Protein AF-A0A521K6D3-F1 (afdb_monomer)

Foldseek 3Di:
DFFDWAWKDQFALRPTDGDPPPPDTDDPDDDDDDDPSNCPVSVVLVLVCLQVFPLCSRQVRGHPPDPDAIKTWIADPNDIWIDRNPTIPHRDNPDDDDDPVNCPQEPDDPDCDPSNVVRVVDVVVDPVSVVVVVVVVVVVVVVVVVVVVVVVVQVVVVVVVDPDHPVRVVPPDPVVVVVVVVVVVVVVVVVVVVVVVVVVVPPDDDDDDDDDDDDCVVVVVVVPPDPVVVVVVVVVVVVVVVVVPDDDDPPPPPPPPD

Nearest PDB structures (foldseek):
  5h66-assembly1_A  TM=5.942E-01  e=8.697E-03  Bacillus subtilis subsp. subtilis str. 168
  5o2q-assembly1_A  TM=3.246E-01  e=9.276E+00  Homo sapiens

Radius of gyration: 60.13 Å; Cα contacts (8 Å, |Δi|>4): 192; chains: 1; bounding box: 150×85×114 Å

Secondary structure (DSSP, 8-state):
-EEEEEEEEEETTEEEEE--TTSSPPPSS------TTSSHHHHHHHHHHHHHT-THHHHTTBPTT--SPPEEEEEETTEEEEE-SS-BSS--------SHHHHHHHT-SSS--HHHHHHHHHHHHHHHHHHHHHHHHHHHHHHHHHHHHHHHHHHHHHHTT-SS-HHHHHTS-HHHHHHHHHHHHHHHHHHHHHHHHHHHHHSPPPP-PPPPP---HHHHHHHTS-THHHHHHHHHHHHHHHHHH---TTSTTSTT--

pLDDT: mean 79.07, std 14.01, range [33.41, 97.44]

Sequence (258 aa):
MITKAKRLKNIGKFYDFSSSANDLDWHKNTFVFAPNAYGKTTFVNVLRSLRDNDPKLIRSRKTLGAKANPEAVIAIGGVNHVFDGSRWDKPHPDIQIFDAPFIQANILTHEIGHEHKKNIHKIIIGEQGKKLAEDLSALKTKEKAKSQEAANLVAQFNRGGFTLSIDAILAIPAAEETAVGERIQKLEQDIKSKESEETVQKLGYPRLMAAPSFDLSGAKALASKKLVAVHEAAEREVLAHIDHNFKDKSQARRDRKS

Mean predicted aligned error: 19.67 Å

Structure (mmCIF, N/CA/C/O backbone):
data_AF-A0A521K6D3-F1
#
_entry.id   AF-A0A521K6D3-F1
#
loop_
_atom_site.group_PDB
_atom_site.id
_atom_site.type_symbol
_atom_site.label_atom_id
_atom_site.label_alt_id
_atom_site.label_comp_id
_atom_site.label_asym_id
_atom_site.label_entity_id
_atom_site.label_seq_id
_atom_site.pdbx_PDB_ins_code
_atom_site.Cartn_x
_atom_site.Cartn_y
_atom_site.Cartn_z
_atom_site.occupancy
_atom_site.B_iso_or_equiv
_atom_site.auth_seq_id
_atom_site.auth_comp_id
_atom_site.auth_asym_id
_atom_site.auth_atom_id
_atom_site.pdbx_PDB_model_num
ATOM 1 N N . MET A 1 1 ? 0.748 -9.917 -20.560 1.00 87.56 1 MET A N 1
ATOM 2 C CA . MET A 1 1 ? 2.205 -10.022 -20.811 1.00 87.56 1 MET A CA 1
ATOM 3 C C . MET A 1 1 ? 2.767 -8.628 -21.035 1.00 87.56 1 MET A C 1
ATOM 5 O O . MET A 1 1 ? 2.138 -7.863 -21.761 1.00 87.56 1 MET A O 1
ATOM 9 N N . ILE A 1 2 ? 3.902 -8.298 -20.410 1.00 92.38 2 ILE A N 1
ATOM 10 C CA . ILE A 1 2 ? 4.615 -7.035 -20.653 1.00 92.38 2 ILE A CA 1
ATOM 11 C C . ILE A 1 2 ? 5.248 -7.120 -22.040 1.00 92.38 2 ILE A C 1
ATOM 13 O O . ILE A 1 2 ? 6.033 -8.029 -22.294 1.00 92.38 2 ILE A O 1
ATOM 17 N N . THR A 1 3 ? 4.869 -6.215 -22.934 1.00 92.38 3 THR A N 1
ATOM 18 C CA . THR A 1 3 ? 5.307 -6.243 -24.334 1.00 92.38 3 THR A CA 1
ATOM 19 C C . THR A 1 3 ? 6.405 -5.234 -24.613 1.00 92.38 3 THR A C 1
ATOM 21 O O . THR A 1 3 ? 7.159 -5.432 -25.556 1.00 92.38 3 THR A O 1
ATOM 24 N N . LYS A 1 4 ? 6.491 -4.139 -23.844 1.00 92.38 4 LYS A N 1
ATOM 25 C CA . LYS A 1 4 ? 7.465 -3.075 -24.118 1.00 92.38 4 LYS A CA 1
ATOM 26 C C . LYS A 1 4 ? 7.627 -2.100 -22.958 1.00 92.38 4 LYS A C 1
ATOM 28 O O . LYS A 1 4 ? 6.642 -1.736 -22.318 1.00 92.38 4 LYS A O 1
ATOM 33 N N . ALA A 1 5 ? 8.832 -1.570 -22.772 1.00 93.94 5 ALA A N 1
ATOM 34 C CA . ALA A 1 5 ? 9.026 -0.290 -22.093 1.00 93.94 5 ALA A CA 1
ATOM 35 C C . ALA A 1 5 ? 9.049 0.816 -23.155 1.00 93.94 5 ALA A C 1
ATOM 37 O O . ALA A 1 5 ? 10.017 0.931 -23.898 1.00 93.94 5 ALA A O 1
ATOM 38 N N . LYS A 1 6 ? 7.974 1.604 -23.256 1.00 94.12 6 LYS A N 1
ATOM 39 C CA . LYS A 1 6 ? 7.830 2.625 -24.304 1.00 94.12 6 LYS A CA 1
ATOM 40 C C . LYS A 1 6 ? 8.611 3.893 -24.003 1.00 94.12 6 LYS A C 1
ATOM 42 O O . LYS A 1 6 ? 9.185 4.495 -24.908 1.00 94.12 6 LYS A O 1
ATOM 47 N N . ARG A 1 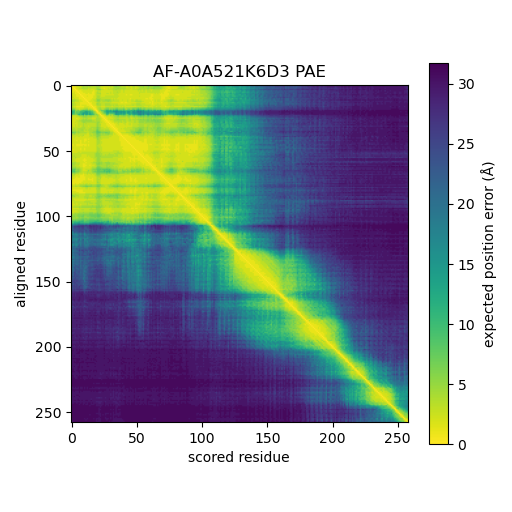7 ? 8.612 4.309 -22.736 1.00 94.81 7 ARG A N 1
ATOM 48 C CA . ARG A 1 7 ? 9.283 5.532 -22.298 1.00 94.81 7 ARG A CA 1
ATOM 49 C C . ARG A 1 7 ? 9.768 5.420 -20.863 1.00 94.81 7 ARG A C 1
ATOM 51 O O . ARG A 1 7 ? 9.042 4.901 -20.020 1.00 94.81 7 ARG A O 1
ATOM 58 N N . LEU A 1 8 ? 10.961 5.939 -20.589 1.00 95.81 8 LEU A N 1
ATOM 59 C CA . LEU A 1 8 ? 11.507 6.142 -19.246 1.00 95.81 8 LEU A CA 1
ATOM 60 C C . LEU A 1 8 ? 12.266 7.474 -19.236 1.00 95.81 8 LEU A C 1
ATOM 62 O O . LEU A 1 8 ? 13.294 7.608 -19.898 1.00 95.81 8 LEU A O 1
ATOM 66 N N . LYS A 1 9 ? 11.770 8.463 -18.496 1.00 96.25 9 LYS A N 1
ATOM 67 C CA . LYS A 1 9 ? 12.306 9.827 -18.504 1.00 96.25 9 LYS A CA 1
ATOM 68 C C . LYS A 1 9 ? 12.540 10.333 -17.090 1.00 96.25 9 LYS A C 1
ATOM 70 O O . LYS A 1 9 ? 11.670 10.210 -16.234 1.00 96.25 9 LYS A O 1
ATOM 75 N N . ASN A 1 10 ? 13.699 10.942 -16.853 1.00 96.00 10 ASN A N 1
ATOM 76 C CA . ASN A 1 10 ? 14.157 11.432 -15.549 1.00 96.00 10 ASN A CA 1
ATOM 77 C C . ASN A 1 10 ? 14.141 10.376 -14.421 1.00 96.00 10 ASN A C 1
ATOM 79 O O . ASN A 1 10 ? 13.917 10.720 -13.254 1.00 96.00 10 ASN A O 1
ATOM 83 N N . ILE A 1 11 ? 14.393 9.102 -14.747 1.00 95.94 11 ILE A N 1
ATOM 84 C CA . ILE A 1 11 ? 14.473 7.997 -13.777 1.00 95.94 11 ILE A CA 1
ATOM 85 C C . ILE A 1 11 ? 15.896 7.423 -13.784 1.00 95.94 11 ILE A C 1
ATOM 87 O O . ILE A 1 11 ? 16.279 6.619 -14.630 1.00 95.94 11 ILE A O 1
ATOM 91 N N . GLY A 1 12 ? 16.713 7.800 -12.809 1.00 93.81 12 GLY A N 1
ATOM 92 C CA . GLY A 1 12 ? 18.082 7.331 -12.638 1.00 93.81 12 GLY A CA 1
ATOM 93 C C . GLY A 1 12 ? 18.943 7.719 -13.835 1.00 93.81 12 GLY A C 1
ATOM 94 O O . GLY A 1 12 ? 19.177 8.902 -14.071 1.00 93.81 12 GLY A O 1
ATOM 95 N N . LYS A 1 13 ? 19.416 6.716 -14.583 1.00 92.19 13 LYS A N 1
ATOM 96 C CA . LYS A 1 13 ? 20.187 6.894 -15.826 1.00 92.19 13 LYS A CA 1
ATOM 97 C C . LYS A 1 13 ? 19.307 6.989 -17.081 1.00 92.19 13 LYS A C 1
ATOM 99 O O . LYS A 1 13 ? 19.824 7.273 -18.155 1.00 92.19 13 LYS A O 1
ATOM 104 N N . PHE A 1 14 ? 17.995 6.785 -16.959 1.00 94.00 14 PHE A N 1
ATOM 105 C CA . PHE A 1 14 ? 17.042 6.992 -18.047 1.00 94.00 14 PHE A CA 1
ATOM 106 C C . PHE A 1 14 ? 16.682 8.480 -18.120 1.00 94.00 14 PHE A C 1
ATOM 108 O O . PHE A 1 14 ? 15.722 8.927 -17.492 1.00 94.00 14 PHE A O 1
ATOM 115 N N . TYR A 1 15 ? 17.501 9.255 -18.838 1.00 93.44 15 TYR A N 1
ATOM 116 C CA . TYR A 1 15 ? 17.303 10.698 -19.004 1.00 93.44 15 TYR A CA 1
ATOM 117 C C . TYR A 1 15 ? 16.043 10.999 -19.831 1.00 93.44 15 TYR A C 1
ATOM 119 O O . TYR A 1 15 ? 15.147 11.668 -19.328 1.00 93.44 15 TYR A O 1
ATOM 127 N N . ASP A 1 16 ? 15.940 10.453 -21.047 1.00 93.88 16 ASP A N 1
ATOM 128 C CA . ASP A 1 16 ? 14.741 10.510 -21.907 1.00 93.88 16 ASP A CA 1
ATOM 129 C C . ASP A 1 16 ? 14.735 9.312 -22.869 1.00 93.88 16 ASP A C 1
ATOM 131 O O . ASP A 1 16 ? 14.855 9.442 -24.085 1.00 93.88 16 ASP A O 1
ATOM 135 N N . PHE A 1 17 ? 14.692 8.104 -22.308 1.00 93.12 17 PHE A N 1
ATOM 136 C CA . PHE A 1 17 ? 14.586 6.895 -23.113 1.00 93.12 17 PHE A CA 1
ATOM 137 C C . PHE A 1 17 ? 13.195 6.822 -23.747 1.00 93.12 17 PHE A C 1
ATOM 139 O O . PHE A 1 17 ? 12.182 6.917 -23.049 1.00 93.12 17 PHE A O 1
ATOM 146 N N . SER A 1 18 ? 13.155 6.591 -25.058 1.00 91.69 18 SER A N 1
ATOM 147 C CA . SER A 1 18 ? 11.941 6.272 -25.801 1.00 91.69 18 SER A CA 1
ATOM 148 C C . SER A 1 18 ? 12.241 5.181 -26.824 1.00 91.69 18 SER A C 1
ATOM 150 O O . SER A 1 18 ? 13.235 5.252 -27.544 1.00 91.69 18 SER A O 1
ATOM 152 N N . SER A 1 19 ? 11.405 4.147 -26.861 1.00 86.94 19 SER A N 1
ATOM 153 C CA . SER A 1 19 ? 11.501 3.093 -27.871 1.00 86.94 19 SER A CA 1
ATOM 154 C C . SER A 1 19 ? 10.700 3.499 -29.108 1.00 86.94 19 SER A C 1
ATOM 156 O O . SER A 1 19 ? 9.547 3.924 -28.969 1.00 86.94 19 SER A O 1
ATOM 158 N N . SER A 1 20 ? 11.251 3.314 -30.305 1.00 78.38 20 SER A N 1
ATOM 159 C CA . SER A 1 20 ? 10.493 3.493 -31.548 1.00 78.38 20 SER A CA 1
ATOM 160 C C . SER A 1 20 ? 9.418 2.400 -31.707 1.00 78.38 20 SER A C 1
ATOM 162 O O . SER A 1 20 ? 9.414 1.394 -30.991 1.00 78.38 20 SER A 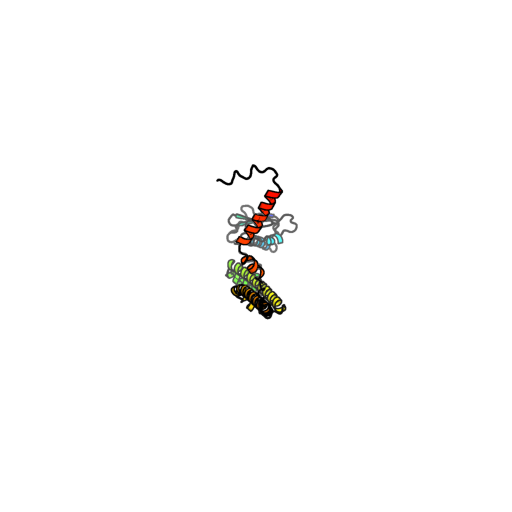O 1
ATOM 164 N N . ALA A 1 21 ? 8.463 2.606 -32.622 1.00 65.44 21 ALA A N 1
ATOM 165 C CA . ALA A 1 21 ? 7.276 1.754 -32.751 1.00 65.44 21 ALA A CA 1
ATOM 166 C C . ALA A 1 21 ? 7.610 0.258 -32.918 1.00 65.44 21 ALA A C 1
ATOM 168 O O . ALA A 1 21 ? 6.969 -0.558 -32.260 1.00 65.44 21 ALA A O 1
ATOM 169 N N . ASN A 1 22 ? 8.667 -0.076 -33.670 1.00 65.38 22 ASN A N 1
ATOM 170 C CA . ASN A 1 22 ? 9.023 -1.455 -34.036 1.00 65.38 22 ASN A CA 1
ATOM 171 C C . ASN A 1 22 ? 10.299 -1.992 -33.357 1.00 65.38 22 ASN A C 1
ATOM 173 O O . ASN A 1 22 ? 10.758 -3.071 -33.712 1.00 65.38 22 ASN A O 1
ATOM 177 N N . ASP A 1 23 ? 10.902 -1.252 -32.424 1.00 75.81 23 ASP A N 1
ATOM 178 C CA . ASP A 1 23 ? 12.178 -1.647 -31.805 1.00 75.81 23 ASP A CA 1
ATOM 179 C C . ASP A 1 23 ? 11.997 -2.085 -30.347 1.00 75.81 23 ASP A C 1
ATOM 181 O O . ASP A 1 23 ? 11.176 -1.504 -29.645 1.00 75.81 23 ASP A O 1
ATOM 185 N N . LEU A 1 24 ? 12.772 -3.061 -29.869 1.00 83.50 24 LEU A N 1
ATOM 186 C CA . LEU A 1 24 ? 12.787 -3.534 -28.471 1.00 83.50 24 LEU A CA 1
ATOM 187 C C . LEU A 1 24 ? 11.453 -4.107 -27.947 1.00 83.50 24 LEU A C 1
ATOM 189 O O . LEU A 1 24 ? 11.144 -3.973 -26.758 1.00 83.50 24 LEU A O 1
ATOM 193 N N . ASP A 1 25 ? 10.664 -4.758 -28.804 1.00 90.00 25 ASP A N 1
ATOM 194 C CA . ASP A 1 25 ? 9.512 -5.540 -28.343 1.00 90.00 25 ASP A CA 1
ATOM 195 C C . ASP A 1 25 ? 9.968 -6.770 -27.552 1.00 90.00 25 ASP A C 1
ATOM 197 O O . ASP A 1 25 ? 10.974 -7.414 -27.851 1.00 90.00 25 ASP A O 1
ATOM 201 N N . TRP A 1 26 ? 9.226 -7.084 -26.498 1.00 91.69 26 TRP A N 1
ATOM 202 C CA . TRP A 1 26 ? 9.525 -8.197 -25.613 1.00 91.69 26 TRP A CA 1
ATOM 203 C C . TRP A 1 26 ? 8.705 -9.422 -25.992 1.00 91.69 26 TRP A C 1
ATOM 205 O O . TRP A 1 26 ? 7.483 -9.367 -26.149 1.00 91.69 26 TRP A O 1
ATOM 215 N N . HIS A 1 27 ? 9.386 -10.558 -26.063 1.00 90.62 27 HIS A N 1
ATOM 216 C CA . HIS A 1 27 ? 8.786 -11.874 -26.236 1.00 90.62 27 HIS A CA 1
ATOM 217 C C . HIS A 1 27 ? 8.666 -12.597 -24.890 1.00 90.62 27 HIS A C 1
ATOM 219 O O . HIS A 1 27 ? 9.147 -12.110 -23.863 1.00 90.62 27 HIS A O 1
ATOM 225 N N . LYS A 1 28 ? 8.001 -13.765 -24.885 1.00 90.00 28 LYS A N 1
ATOM 226 C CA . LYS A 1 28 ? 7.720 -14.548 -23.664 1.00 90.00 28 LYS A CA 1
ATOM 227 C C . LYS A 1 28 ? 8.955 -14.704 -22.772 1.00 90.00 28 LYS A C 1
ATOM 229 O O . LYS A 1 28 ? 8.847 -14.571 -21.561 1.00 90.00 28 LYS A O 1
ATOM 234 N N . ASN A 1 29 ? 10.111 -14.920 -23.399 1.00 91.44 29 ASN A N 1
ATOM 235 C CA . ASN A 1 29 ? 11.414 -14.924 -22.754 1.00 91.44 29 ASN A CA 1
ATOM 236 C C . ASN A 1 29 ? 12.243 -13.783 -23.345 1.00 91.44 29 ASN A C 1
ATOM 238 O O . ASN A 1 29 ? 12.614 -13.836 -24.515 1.00 91.44 29 ASN A O 1
ATOM 242 N N . THR A 1 30 ? 12.514 -12.753 -22.546 1.00 91.38 30 THR A N 1
ATOM 243 C CA . THR A 1 30 ? 13.315 -11.594 -22.957 1.00 91.38 30 THR A CA 1
ATOM 244 C C . THR A 1 30 ? 14.478 -11.425 -21.994 1.00 91.38 30 THR A C 1
ATOM 246 O O . THR A 1 30 ? 14.280 -11.374 -20.780 1.00 91.38 30 THR A O 1
ATOM 249 N N . PHE A 1 31 ? 15.691 -11.328 -22.533 1.00 91.12 31 PHE A N 1
ATOM 250 C CA . PHE A 1 31 ? 16.894 -11.093 -21.746 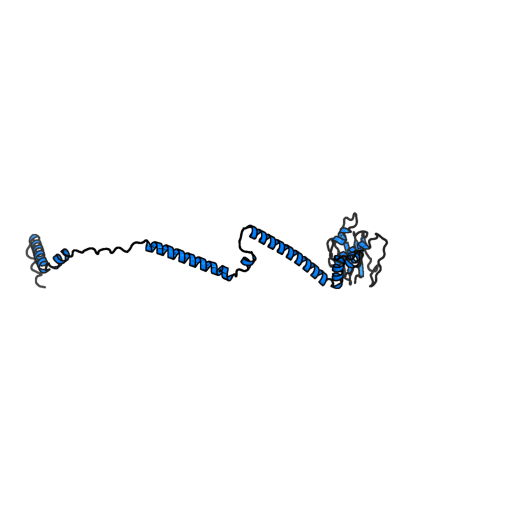1.00 91.12 31 PHE A CA 1
ATOM 251 C C . PHE A 1 31 ? 17.316 -9.630 -21.863 1.00 91.12 31 PHE A C 1
ATOM 253 O O . PHE A 1 31 ? 17.624 -9.149 -22.951 1.00 91.12 31 PHE A O 1
ATOM 260 N N . VAL A 1 32 ? 17.335 -8.922 -20.734 1.00 89.00 32 VAL A N 1
ATOM 261 C CA . VAL A 1 32 ? 17.792 -7.531 -20.666 1.00 89.00 32 VAL A CA 1
ATOM 262 C C . VAL A 1 32 ? 19.166 -7.503 -20.011 1.00 89.00 32 VAL A C 1
ATOM 264 O O . VAL A 1 32 ? 19.304 -7.769 -18.816 1.00 89.00 32 VAL A O 1
ATOM 267 N N . PHE A 1 33 ? 20.183 -7.153 -20.793 1.00 89.44 33 PHE A N 1
ATOM 268 C CA . PHE A 1 33 ? 21.561 -7.058 -20.329 1.00 89.44 33 PHE A CA 1
ATOM 269 C C . PHE A 1 33 ? 22.041 -5.611 -20.295 1.00 89.44 33 PHE A C 1
ATOM 271 O O . PHE A 1 33 ? 21.783 -4.825 -21.200 1.00 89.44 33 PHE A O 1
ATOM 278 N N . ALA A 1 34 ? 22.791 -5.276 -19.251 1.00 88.75 34 ALA A N 1
ATOM 279 C CA . ALA A 1 34 ? 23.569 -4.049 -19.177 1.00 88.75 34 ALA A CA 1
ATOM 280 C C . ALA A 1 34 ? 24.717 -4.244 -18.174 1.00 88.75 34 ALA A C 1
ATOM 282 O O . ALA A 1 34 ? 24.594 -5.094 -17.284 1.00 88.75 34 ALA A O 1
ATOM 283 N N . PRO A 1 35 ? 25.795 -3.445 -18.221 1.00 92.19 35 PRO A N 1
ATOM 284 C CA . PRO A 1 35 ? 26.836 -3.476 -17.196 1.00 92.19 35 PRO A CA 1
ATOM 285 C C . PRO A 1 35 ? 26.332 -3.016 -15.814 1.00 92.19 35 PRO A C 1
ATOM 287 O O . PRO A 1 35 ? 25.179 -2.597 -15.625 1.00 92.19 35 PRO A O 1
ATOM 290 N N . ASN A 1 36 ? 27.180 -3.128 -14.794 1.00 87.19 36 ASN A N 1
ATOM 291 C CA . ASN A 1 36 ? 26.854 -2.643 -13.450 1.00 87.19 36 ASN A CA 1
ATOM 292 C C . ASN A 1 36 ? 26.661 -1.122 -13.442 1.00 87.19 36 ASN A C 1
ATOM 294 O O . ASN A 1 36 ? 27.334 -0.406 -14.169 1.00 87.19 36 ASN A O 1
ATOM 298 N N . ALA A 1 37 ? 25.717 -0.638 -12.629 1.00 84.19 37 ALA A N 1
ATOM 299 C CA . ALA A 1 37 ? 25.325 0.775 -12.535 1.00 84.19 37 ALA A CA 1
ATOM 300 C C . ALA A 1 37 ? 24.649 1.402 -13.782 1.00 84.19 37 ALA A C 1
ATOM 302 O O . ALA A 1 37 ? 24.360 2.598 -13.776 1.00 84.19 37 ALA A O 1
ATOM 303 N N . TYR A 1 38 ? 24.275 0.610 -14.795 1.00 88.50 38 TYR A N 1
ATOM 304 C CA . TYR A 1 38 ? 23.543 1.094 -15.984 1.00 88.50 38 TYR A CA 1
ATOM 305 C C . TYR A 1 38 ? 22.011 1.139 -15.824 1.00 88.50 38 TYR A C 1
ATOM 307 O O . TYR A 1 38 ? 21.286 1.359 -16.786 1.00 88.50 38 TYR A O 1
ATOM 315 N N . GLY A 1 39 ? 21.486 0.950 -14.609 1.00 90.50 39 GLY A N 1
ATOM 316 C CA . GLY A 1 39 ? 20.057 1.149 -14.334 1.00 90.50 39 GLY A CA 1
ATOM 317 C C . GLY A 1 39 ? 19.173 -0.098 -14.404 1.00 90.50 39 GLY A C 1
ATOM 318 O O . GLY A 1 39 ? 17.960 0.042 -14.301 1.00 90.50 39 GLY A O 1
ATOM 319 N N . LYS A 1 40 ? 19.735 -1.315 -14.471 1.00 92.25 40 LYS A N 1
ATOM 320 C CA . LYS A 1 40 ? 18.956 -2.572 -14.374 1.00 92.25 40 LYS A CA 1
ATOM 321 C C . LYS A 1 40 ? 18.049 -2.598 -13.137 1.00 92.25 40 LYS A C 1
ATOM 323 O O . LYS A 1 40 ? 16.842 -2.771 -13.244 1.00 92.25 40 LYS A O 1
ATOM 328 N N . THR A 1 41 ? 18.614 -2.329 -11.959 1.00 92.12 41 THR A N 1
ATOM 329 C CA . THR A 1 41 ? 17.858 -2.252 -10.697 1.00 92.12 41 THR A CA 1
ATOM 330 C C . THR A 1 41 ? 16.844 -1.108 -10.703 1.00 92.12 41 THR A C 1
ATOM 332 O O . THR A 1 41 ? 15.755 -1.234 -10.154 1.00 92.12 41 THR A O 1
ATOM 335 N N . THR A 1 42 ? 17.175 0.014 -11.345 1.00 94.69 42 THR A N 1
ATOM 336 C CA . THR A 1 42 ? 16.246 1.139 -11.516 1.00 94.69 42 THR A CA 1
ATOM 337 C C . THR A 1 42 ? 15.036 0.723 -12.342 1.00 94.69 42 THR A C 1
ATOM 339 O O . THR A 1 42 ? 13.911 1.032 -11.970 1.00 94.69 42 THR A O 1
ATOM 342 N N . PHE A 1 43 ? 15.254 -0.029 -13.414 1.00 94.69 43 PHE A N 1
ATOM 343 C CA . PHE A 1 43 ? 14.185 -0.544 -14.250 1.00 94.69 43 PHE A CA 1
ATOM 344 C C . PHE A 1 43 ? 13.297 -1.552 -13.508 1.00 94.69 43 PHE A C 1
ATOM 346 O O . PHE A 1 43 ? 12.073 -1.442 -13.552 1.00 94.69 43 PHE A O 1
ATOM 353 N N . VAL A 1 44 ? 13.893 -2.453 -12.720 1.00 94.75 44 VAL A N 1
ATOM 354 C CA . VAL A 1 44 ? 13.136 -3.345 -11.823 1.00 94.75 44 VAL A CA 1
ATOM 355 C C . VAL A 1 44 ? 12.279 -2.544 -10.831 1.00 94.75 44 VAL A C 1
ATOM 357 O O . VAL A 1 44 ? 11.128 -2.903 -10.603 1.00 94.75 44 VAL A O 1
ATOM 360 N N . ASN A 1 45 ? 12.775 -1.420 -10.297 1.00 94.94 45 ASN A N 1
ATOM 361 C CA . ASN A 1 45 ? 11.981 -0.545 -9.422 1.00 94.94 45 ASN A CA 1
ATOM 362 C C . ASN A 1 45 ? 10.795 0.116 -10.139 1.00 94.94 45 ASN A C 1
ATOM 364 O O . ASN A 1 45 ? 9.768 0.337 -9.503 1.00 94.94 45 ASN A O 1
ATOM 368 N N . VAL A 1 46 ? 10.902 0.412 -11.439 1.00 96.44 46 VAL A N 1
ATOM 369 C CA . VAL A 1 46 ? 9.766 0.909 -12.236 1.00 96.44 46 VAL A CA 1
ATOM 370 C C . VAL A 1 46 ? 8.682 -0.164 -12.332 1.00 96.44 46 VAL A C 1
ATOM 372 O O . VAL A 1 46 ? 7.524 0.121 -12.041 1.00 96.44 46 VAL A O 1
ATOM 375 N N . LEU A 1 47 ? 9.053 -1.408 -12.654 1.00 96.19 47 LEU A N 1
ATOM 376 C CA . LEU A 1 47 ? 8.105 -2.530 -12.700 1.00 96.19 47 LEU A CA 1
ATOM 377 C C . LEU A 1 47 ? 7.493 -2.823 -11.321 1.00 96.19 47 LEU A C 1
ATOM 379 O O . LEU A 1 47 ? 6.295 -3.071 -11.214 1.00 96.19 47 LEU A O 1
ATOM 383 N N . ARG A 1 48 ? 8.292 -2.729 -10.253 1.00 95.56 48 ARG A N 1
ATOM 384 C CA . ARG A 1 48 ? 7.820 -2.874 -8.869 1.00 95.56 48 ARG A CA 1
ATOM 385 C C . ARG A 1 48 ? 6.847 -1.763 -8.477 1.00 95.56 48 ARG A C 1
ATOM 387 O O . ARG A 1 48 ? 5.826 -2.042 -7.864 1.00 95.56 48 ARG A O 1
ATOM 394 N N . SER A 1 49 ? 7.132 -0.523 -8.867 1.00 96.31 49 SER A N 1
ATOM 395 C CA . SER A 1 49 ? 6.237 0.618 -8.655 1.00 96.31 49 SER A CA 1
ATOM 396 C C . SER A 1 49 ? 4.901 0.438 -9.370 1.00 96.31 49 SER A C 1
ATOM 398 O O . SER A 1 49 ? 3.866 0.714 -8.774 1.00 96.31 49 SER A O 1
ATOM 400 N N . LEU A 1 50 ? 4.917 -0.058 -10.612 1.00 97.00 50 LEU A N 1
ATOM 401 C CA . LEU A 1 50 ? 3.704 -0.356 -11.378 1.00 97.00 50 LEU A CA 1
ATOM 402 C C . LEU A 1 50 ? 2.853 -1.445 -10.708 1.00 97.00 50 LEU A C 1
ATOM 404 O O . LEU A 1 50 ? 1.625 -1.356 -10.712 1.00 97.00 50 LEU A O 1
ATOM 408 N N . ARG A 1 51 ? 3.507 -2.448 -10.115 1.00 95.19 51 ARG A N 1
ATOM 409 C CA . ARG A 1 51 ? 2.860 -3.534 -9.373 1.00 95.19 51 ARG A CA 1
ATOM 410 C C . ARG A 1 51 ? 2.215 -3.063 -8.075 1.00 95.19 51 ARG A C 1
ATOM 412 O O . ARG A 1 51 ? 1.028 -3.278 -7.867 1.00 95.19 51 ARG A O 1
ATOM 419 N N . ASP A 1 52 ? 3.007 -2.424 -7.218 1.00 93.12 52 ASP A N 1
ATOM 420 C CA . ASP A 1 52 ? 2.605 -2.053 -5.855 1.00 93.12 52 ASP A CA 1
ATOM 421 C C . ASP A 1 52 ? 1.830 -0.723 -5.818 1.00 93.12 52 ASP A C 1
ATOM 423 O O . ASP A 1 52 ? 1.388 -0.284 -4.758 1.00 93.12 52 ASP A O 1
ATOM 427 N N . ASN A 1 53 ? 1.696 -0.058 -6.972 1.00 93.25 53 ASN A N 1
ATOM 428 C CA . ASN A 1 53 ? 1.226 1.317 -7.108 1.00 93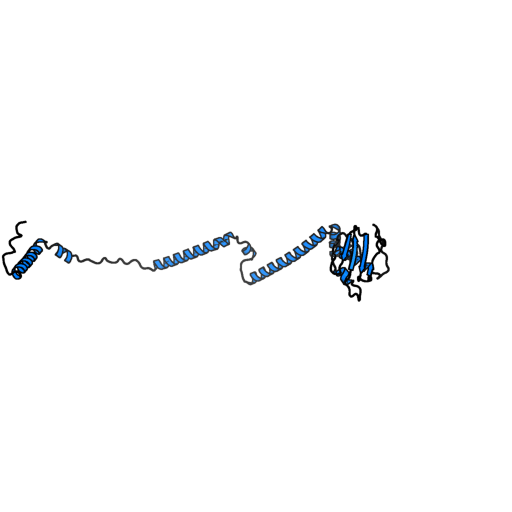.25 53 ASN A CA 1
ATOM 429 C C . ASN A 1 53 ? 1.920 2.276 -6.123 1.00 93.25 53 ASN A C 1
ATOM 431 O O . ASN A 1 53 ? 1.275 3.145 -5.538 1.00 93.25 53 ASN A O 1
ATOM 435 N N . ASP A 1 54 ? 3.232 2.101 -5.918 1.00 94.00 54 ASP A N 1
ATOM 436 C CA . ASP A 1 54 ? 4.034 2.932 -5.015 1.00 94.00 54 ASP A CA 1
ATOM 437 C C . ASP A 1 54 ? 4.928 3.905 -5.807 1.00 94.00 54 ASP A C 1
ATOM 439 O O . ASP A 1 54 ? 5.996 3.521 -6.307 1.00 94.00 54 ASP A O 1
ATOM 443 N N . PRO A 1 55 ? 4.558 5.196 -5.895 1.00 93.50 55 PRO A N 1
ATOM 444 C CA . PRO A 1 55 ? 5.334 6.208 -6.605 1.00 93.50 55 PRO A CA 1
ATOM 445 C C . PRO A 1 55 ? 6.682 6.522 -5.950 1.00 93.50 55 PRO A C 1
ATOM 447 O O . PRO A 1 55 ? 7.551 7.132 -6.578 1.00 93.50 55 PRO A O 1
ATOM 450 N N . LYS A 1 56 ? 6.882 6.182 -4.668 1.00 94.62 56 LYS A N 1
ATOM 451 C CA . LYS A 1 56 ? 8.136 6.470 -3.948 1.00 94.62 56 LYS A CA 1
ATOM 452 C C . LYS A 1 56 ? 9.315 5.722 -4.568 1.00 94.62 56 LYS A C 1
ATOM 454 O O . LYS A 1 56 ? 10.420 6.265 -4.622 1.00 94.62 56 LYS A O 1
ATOM 459 N N . LEU A 1 57 ? 9.078 4.526 -5.105 1.00 94.31 57 LEU A N 1
ATOM 460 C CA . LEU A 1 57 ? 10.097 3.707 -5.766 1.00 94.31 57 LEU A CA 1
ATOM 461 C C . LEU A 1 57 ? 10.685 4.377 -7.018 1.00 94.31 57 LEU A C 1
ATOM 463 O O . LEU A 1 57 ? 11.883 4.263 -7.263 1.00 94.31 57 LEU A O 1
ATOM 467 N N . ILE A 1 58 ? 9.875 5.128 -7.773 1.00 95.50 58 ILE A N 1
ATOM 468 C CA . ILE A 1 58 ? 10.343 5.896 -8.938 1.00 95.50 58 ILE A CA 1
ATOM 469 C C . ILE A 1 58 ? 10.917 7.244 -8.497 1.00 95.50 58 ILE A C 1
ATOM 471 O O . ILE A 1 58 ? 12.006 7.626 -8.925 1.00 95.50 58 ILE A O 1
ATOM 475 N N . ARG A 1 59 ? 10.227 7.959 -7.599 1.00 92.75 59 ARG A N 1
ATOM 476 C CA . ARG A 1 59 ? 10.649 9.296 -7.140 1.00 92.75 59 ARG A CA 1
ATOM 477 C C . ARG A 1 59 ? 11.990 9.285 -6.408 1.00 92.75 59 ARG A C 1
ATOM 479 O O . ARG A 1 59 ? 12.803 10.174 -6.634 1.00 92.75 59 ARG A O 1
ATOM 486 N N . SER A 1 60 ? 12.262 8.257 -5.602 1.00 92.88 60 SER A N 1
ATOM 487 C CA . SER A 1 60 ? 13.571 8.062 -4.949 1.00 92.88 60 SER A CA 1
ATOM 488 C C . SER A 1 60 ? 14.715 7.828 -5.942 1.00 92.88 60 SER A C 1
ATOM 490 O O . SER A 1 60 ? 15.887 7.934 -5.586 1.00 92.88 60 SER A O 1
ATOM 492 N N . ARG A 1 61 ? 14.383 7.519 -7.199 1.00 93.25 61 ARG A N 1
ATOM 493 C CA . ARG A 1 61 ? 15.317 7.355 -8.310 1.00 93.25 61 ARG A CA 1
ATOM 494 C C . ARG A 1 61 ? 15.230 8.508 -9.305 1.00 93.25 61 ARG A C 1
ATOM 496 O O . ARG A 1 61 ? 15.667 8.324 -10.431 1.00 93.25 61 ARG A O 1
ATOM 503 N N . LYS A 1 62 ? 14.702 9.682 -8.943 1.00 94.38 62 LYS A N 1
ATOM 504 C CA . LYS A 1 62 ? 14.715 10.851 -9.839 1.00 94.38 62 LYS A CA 1
ATOM 505 C C . LYS A 1 62 ? 16.145 11.154 -10.307 1.00 94.38 62 LYS A C 1
ATOM 507 O O . LYS A 1 62 ? 17.083 11.142 -9.511 1.00 94.38 62 LYS A O 1
ATOM 512 N N . THR A 1 63 ? 16.314 11.404 -11.604 1.00 93.88 63 THR A N 1
ATOM 513 C CA . THR A 1 63 ? 17.615 11.759 -12.188 1.00 93.88 63 THR A CA 1
ATOM 514 C C . THR A 1 63 ? 18.174 13.032 -11.549 1.00 93.88 63 THR A C 1
ATOM 516 O O . THR A 1 63 ? 17.467 14.030 -11.395 1.00 93.88 63 THR A O 1
ATOM 519 N N . LEU A 1 64 ? 19.459 13.003 -11.186 1.00 91.62 64 LEU A N 1
ATOM 520 C CA . LEU A 1 64 ? 20.142 14.139 -10.569 1.00 91.62 64 LEU A CA 1
ATOM 521 C C . LEU A 1 64 ? 20.144 15.351 -11.516 1.00 91.62 64 LEU A C 1
ATOM 523 O O . LEU A 1 64 ? 20.473 15.217 -12.692 1.00 91.62 64 LEU A O 1
ATOM 527 N N . GLY A 1 65 ? 19.766 16.524 -11.003 1.00 89.88 65 GLY A N 1
ATOM 528 C CA . GLY A 1 65 ? 19.692 17.767 -11.781 1.00 89.88 65 GLY A CA 1
ATOM 529 C C . GLY A 1 65 ? 18.449 17.912 -12.673 1.00 89.88 65 GLY A C 1
ATOM 530 O O . GLY A 1 65 ? 18.254 18.970 -13.270 1.00 89.88 65 GLY A O 1
ATOM 531 N N . ALA A 1 66 ? 17.572 16.903 -12.749 1.00 90.31 66 ALA A N 1
ATOM 532 C CA . ALA A 1 66 ? 16.345 16.998 -13.537 1.00 90.31 66 ALA A CA 1
ATOM 533 C C . ALA A 1 66 ? 15.323 17.942 -12.877 1.00 90.31 66 ALA A C 1
ATOM 535 O O . ALA A 1 66 ? 14.882 17.720 -11.746 1.00 90.31 66 ALA A O 1
ATOM 536 N N . LYS A 1 67 ? 14.892 18.979 -13.607 1.00 89.25 67 LYS A N 1
ATOM 537 C CA . LYS A 1 67 ? 13.814 19.882 -13.164 1.00 89.25 67 LYS A CA 1
ATOM 538 C C . LYS A 1 67 ? 12.443 19.216 -13.294 1.00 89.25 67 LYS A C 1
ATOM 540 O O . LYS A 1 67 ? 11.654 19.246 -12.355 1.00 89.25 67 LYS A O 1
ATOM 545 N N . ALA A 1 68 ? 12.204 18.557 -14.426 1.00 91.62 68 ALA A N 1
ATOM 546 C CA . ALA A 1 68 ? 10.955 17.865 -14.717 1.00 91.62 68 ALA A CA 1
ATOM 547 C C . ALA A 1 68 ? 10.739 16.625 -13.831 1.00 91.62 68 ALA A C 1
ATOM 549 O O . ALA A 1 68 ? 11.680 16.066 -13.255 1.00 91.62 68 ALA A O 1
ATOM 550 N N . ASN A 1 69 ? 9.479 16.207 -13.714 1.00 93.12 69 ASN A N 1
ATOM 551 C CA . ASN A 1 69 ? 9.112 15.006 -12.974 1.00 93.12 69 ASN A CA 1
ATOM 552 C C . ASN A 1 69 ? 9.526 13.730 -13.730 1.00 93.12 69 ASN A C 1
ATOM 554 O O . ASN A 1 69 ? 9.716 13.771 -14.952 1.00 93.12 69 ASN A O 1
ATOM 558 N N . PRO A 1 70 ? 9.707 12.607 -13.013 1.00 96.00 70 PRO A N 1
ATOM 559 C CA . PRO A 1 70 ? 9.914 11.312 -13.644 1.00 96.00 70 PRO A CA 1
ATOM 560 C C . PRO A 1 70 ? 8.661 10.848 -14.392 1.00 96.00 70 PRO A C 1
ATOM 562 O O . PRO A 1 70 ? 7.560 10.984 -13.872 1.00 96.00 70 PRO A O 1
ATOM 565 N N . GLU A 1 71 ? 8.830 10.260 -15.571 1.00 96.56 71 GLU A N 1
ATOM 566 C CA . GLU A 1 71 ? 7.742 9.733 -16.405 1.00 96.56 71 GLU A CA 1
ATOM 567 C C . GLU A 1 71 ? 8.114 8.326 -16.880 1.00 96.56 71 GLU A C 1
ATOM 569 O O . GLU A 1 71 ? 9.269 8.058 -17.232 1.00 96.56 71 GLU A O 1
ATOM 574 N N . ALA A 1 72 ? 7.144 7.416 -16.895 1.00 97.19 72 ALA A N 1
ATOM 575 C CA . ALA A 1 72 ? 7.330 6.068 -17.417 1.00 97.19 72 ALA A CA 1
ATOM 576 C C . ALA A 1 72 ? 6.096 5.609 -18.190 1.00 97.19 72 ALA A C 1
ATOM 578 O O . ALA A 1 72 ? 4.970 5.876 -17.783 1.00 97.19 72 ALA A O 1
ATOM 579 N N . VAL A 1 73 ? 6.311 4.879 -19.283 1.00 96.56 73 VAL A N 1
ATOM 580 C CA . VAL A 1 73 ? 5.243 4.237 -20.054 1.00 96.56 73 VAL A CA 1
ATOM 581 C C . VAL A 1 73 ? 5.622 2.786 -20.306 1.00 96.56 73 VAL A C 1
ATOM 583 O O . VAL A 1 73 ? 6.609 2.508 -20.991 1.00 96.56 73 VAL A O 1
ATOM 586 N N . ILE A 1 74 ? 4.824 1.861 -19.778 1.00 96.12 74 ILE A N 1
ATOM 587 C CA . ILE A 1 74 ? 4.989 0.414 -19.949 1.00 96.12 74 ILE A CA 1
ATOM 588 C C . ILE A 1 74 ? 3.777 -0.124 -20.709 1.00 96.12 74 ILE A C 1
ATOM 590 O O . ILE A 1 74 ? 2.638 0.182 -20.368 1.00 96.12 74 ILE A O 1
ATOM 594 N N . ALA A 1 75 ? 4.014 -0.913 -21.752 1.00 94.69 75 ALA A N 1
ATOM 595 C CA . ALA A 1 75 ? 2.962 -1.558 -22.523 1.00 94.69 75 ALA A CA 1
ATOM 596 C C . ALA A 1 75 ? 2.752 -2.993 -22.029 1.00 94.69 75 ALA A C 1
ATOM 598 O O . ALA A 1 75 ? 3.696 -3.787 -21.973 1.00 94.69 75 ALA A O 1
ATOM 599 N N . ILE A 1 76 ? 1.511 -3.326 -21.679 1.00 94.31 76 ILE A N 1
ATOM 600 C CA . ILE A 1 76 ? 1.109 -4.651 -21.203 1.00 94.31 76 ILE A CA 1
ATOM 601 C C . ILE A 1 76 ? -0.174 -5.042 -21.929 1.00 94.31 76 ILE A C 1
ATOM 603 O O . ILE A 1 76 ? -1.167 -4.324 -21.880 1.00 94.31 76 ILE A O 1
ATOM 607 N N . GLY A 1 77 ? -0.151 -6.168 -22.647 1.00 89.19 77 GLY A N 1
ATOM 608 C CA . GLY A 1 77 ? -1.326 -6.650 -23.389 1.00 89.19 77 GLY A CA 1
ATOM 609 C C . GLY A 1 77 ? -1.887 -5.638 -24.399 1.00 89.19 77 GLY A C 1
ATOM 610 O O . GLY A 1 77 ? -3.095 -5.576 -24.587 1.00 89.19 77 GLY A O 1
ATOM 611 N N . GLY A 1 78 ? -1.028 -4.804 -24.997 1.00 87.00 78 GLY A N 1
ATOM 612 C CA . GLY A 1 78 ? -1.432 -3.744 -25.933 1.00 87.00 78 GLY A CA 1
ATOM 613 C C . GLY A 1 78 ? -1.917 -2.445 -25.275 1.00 87.00 78 GLY A C 1
ATOM 614 O O . GLY A 1 78 ? -2.086 -1.443 -25.966 1.00 87.00 78 GLY A O 1
ATOM 615 N N . VAL A 1 79 ? -2.076 -2.417 -23.950 1.00 93.44 79 VAL A N 1
ATOM 616 C CA . VAL A 1 79 ? -2.489 -1.230 -23.192 1.00 93.44 79 VAL A CA 1
ATOM 617 C C . VAL A 1 79 ? -1.263 -0.513 -22.636 1.00 93.44 79 VAL A C 1
ATOM 619 O O . VAL A 1 79 ? -0.331 -1.141 -22.134 1.00 93.44 79 VAL A O 1
ATOM 622 N N . ASN A 1 80 ? -1.261 0.818 -22.715 1.00 95.44 80 ASN A N 1
ATOM 623 C CA . ASN A 1 80 ? -0.249 1.638 -22.056 1.00 95.44 80 ASN A CA 1
ATOM 624 C C . ASN A 1 80 ? -0.638 1.883 -20.594 1.00 95.44 80 ASN A C 1
ATOM 626 O O . ASN A 1 80 ? -1.762 2.303 -20.313 1.00 95.44 80 ASN A O 1
ATOM 630 N N . HIS A 1 81 ? 0.332 1.665 -19.714 1.00 97.25 81 HIS A N 1
ATOM 631 C CA . HIS A 1 81 ? 0.343 2.063 -18.314 1.00 97.25 81 HIS A CA 1
ATOM 632 C C . HIS A 1 81 ? 1.312 3.239 -18.191 1.00 97.25 81 HIS A C 1
ATOM 634 O O . HIS A 1 81 ? 2.469 3.126 -18.609 1.00 97.25 81 HIS A O 1
ATOM 640 N N . VAL A 1 82 ? 0.839 4.368 -17.676 1.00 97.44 82 VAL A N 1
ATOM 641 C CA . VAL A 1 82 ? 1.526 5.661 -17.677 1.00 97.44 82 VAL A CA 1
ATOM 642 C C . VAL A 1 82 ? 1.720 6.150 -16.248 1.00 97.44 82 VAL A C 1
ATOM 644 O O . VAL A 1 82 ? 0.781 6.213 -15.458 1.00 97.44 82 VAL A O 1
ATOM 647 N N . PHE A 1 83 ? 2.954 6.526 -15.933 1.00 97.31 83 PHE A N 1
ATOM 648 C CA . PHE A 1 83 ? 3.326 7.212 -14.706 1.00 97.31 83 PHE A CA 1
ATOM 649 C C . PHE A 1 83 ? 3.564 8.693 -14.995 1.00 97.31 83 PHE A C 1
ATOM 651 O O . PHE A 1 83 ? 4.452 9.029 -15.779 1.00 97.31 83 PHE A O 1
ATOM 658 N N . ASP A 1 84 ? 2.811 9.568 -14.330 1.00 91.81 84 ASP A N 1
ATOM 659 C CA . ASP A 1 84 ? 2.818 11.024 -14.560 1.00 91.81 84 ASP A CA 1
ATOM 660 C C . ASP A 1 84 ? 3.767 11.813 -13.632 1.00 91.81 84 ASP A C 1
ATOM 662 O O . ASP A 1 84 ? 3.765 13.045 -13.609 1.00 91.81 84 ASP A O 1
ATOM 666 N N . GLY A 1 85 ? 4.572 11.111 -12.830 1.00 89.56 85 GLY A N 1
ATOM 667 C CA . GLY A 1 85 ? 5.417 11.705 -11.791 1.00 89.56 85 GLY A CA 1
ATOM 668 C C . GLY A 1 85 ? 4.826 11.619 -10.389 1.00 89.56 85 GLY A C 1
ATOM 669 O O . GLY A 1 85 ? 5.568 11.701 -9.403 1.00 89.56 85 GLY A O 1
ATOM 670 N N . SER A 1 86 ? 3.515 11.410 -10.287 1.00 91.31 86 SER A N 1
ATOM 671 C CA . SER A 1 86 ? 2.789 11.309 -9.027 1.00 91.31 86 SER A CA 1
ATOM 672 C C . SER A 1 86 ? 2.212 9.920 -8.797 1.00 91.31 86 SER A C 1
ATOM 674 O O . SER A 1 86 ? 2.383 9.397 -7.699 1.00 91.31 86 SER A O 1
ATOM 676 N N . ARG A 1 87 ? 1.580 9.308 -9.804 1.00 92.94 87 ARG A N 1
ATOM 677 C CA . ARG A 1 87 ? 0.929 7.994 -9.717 1.00 92.94 87 ARG A CA 1
ATOM 678 C C . ARG A 1 87 ? 0.893 7.296 -11.072 1.00 92.94 87 ARG A C 1
ATOM 680 O O . ARG A 1 87 ? 1.108 7.918 -12.109 1.00 92.94 87 ARG A O 1
ATOM 687 N N . TRP A 1 88 ? 0.610 5.998 -11.041 1.00 96.75 88 TRP A N 1
ATOM 688 C CA . TRP A 1 88 ? 0.235 5.253 -12.237 1.00 96.75 88 TRP A CA 1
ATOM 689 C C . TRP A 1 88 ? -1.247 5.475 -12.540 1.00 96.75 88 TRP A C 1
ATOM 691 O O . TRP A 1 88 ? -2.071 5.492 -11.624 1.00 96.75 88 TRP A O 1
ATOM 701 N N . ASP A 1 89 ? -1.593 5.630 -13.816 1.00 96.69 89 ASP A N 1
ATOM 702 C CA . ASP A 1 89 ? -2.988 5.673 -14.270 1.00 96.69 89 ASP A CA 1
ATOM 703 C C . ASP A 1 89 ? -3.683 4.316 -14.073 1.00 96.69 89 ASP A C 1
ATOM 705 O O . ASP A 1 89 ? -4.829 4.239 -13.632 1.00 96.69 89 ASP A O 1
ATOM 709 N N . LYS A 1 90 ? -2.957 3.241 -14.377 1.00 95.50 90 LYS A N 1
ATOM 710 C CA . LYS A 1 90 ? -3.394 1.852 -14.343 1.00 95.50 90 LYS A CA 1
ATOM 711 C C . LYS A 1 90 ? -2.297 1.041 -13.657 1.00 95.50 90 LYS A C 1
ATOM 713 O O . LYS A 1 90 ? -1.339 0.649 -14.320 1.00 95.50 90 LYS A O 1
ATOM 718 N N . PRO A 1 91 ? -2.371 0.788 -12.346 1.00 94.38 91 PRO A N 1
ATOM 719 C CA . PRO A 1 91 ? -1.462 -0.160 -11.715 1.00 94.38 91 PRO A CA 1
ATOM 720 C C . PRO A 1 91 ? -1.695 -1.576 -12.262 1.00 94.38 91 PRO A C 1
ATOM 722 O O . PRO A 1 91 ? -2.786 -1.897 -12.737 1.00 94.38 91 PRO A O 1
ATOM 725 N N . HIS A 1 92 ? -0.670 -2.426 -12.215 1.00 95.06 92 HIS A N 1
ATOM 726 C CA . HIS A 1 92 ? -0.753 -3.799 -12.716 1.00 95.06 92 HIS A CA 1
ATOM 727 C C . HIS A 1 92 ? -0.161 -4.790 -11.699 1.00 95.06 92 HIS A C 1
ATOM 729 O O . HIS A 1 92 ? 1.043 -5.049 -11.739 1.00 95.06 92 HIS A O 1
ATOM 735 N N . PRO A 1 93 ? -0.981 -5.336 -10.778 1.00 92.75 93 PRO A N 1
ATOM 736 C CA . PRO A 1 93 ? -0.500 -6.149 -9.657 1.00 92.75 93 PRO A CA 1
ATOM 737 C C . PRO A 1 93 ? 0.039 -7.531 -10.068 1.00 92.75 93 PRO A C 1
ATOM 739 O O . PRO A 1 93 ? 0.795 -8.133 -9.311 1.00 92.75 93 PRO A O 1
ATOM 742 N N . ASP A 1 94 ? -0.261 -8.010 -11.278 1.00 91.56 94 ASP A N 1
ATOM 743 C CA . ASP A 1 94 ? 0.092 -9.359 -11.754 1.00 91.56 94 ASP A CA 1
ATOM 744 C C . ASP A 1 94 ? 1.560 -9.504 -12.214 1.00 91.56 94 ASP A C 1
ATOM 746 O O . ASP A 1 94 ? 1.901 -10.350 -13.044 1.00 91.56 94 ASP A O 1
ATOM 750 N N . ILE A 1 95 ? 2.462 -8.672 -11.690 1.00 92.00 95 ILE A N 1
ATOM 751 C CA . ILE A 1 95 ? 3.898 -8.725 -11.981 1.00 92.00 95 ILE A CA 1
ATOM 752 C C . ILE A 1 95 ? 4.607 -9.454 -10.841 1.00 92.00 95 ILE A C 1
ATOM 754 O O . ILE A 1 95 ? 4.563 -9.033 -9.689 1.00 92.00 95 ILE A O 1
ATOM 758 N N . GLN A 1 96 ? 5.346 -10.514 -11.155 1.00 90.12 96 GLN A N 1
ATOM 759 C CA . GLN A 1 96 ? 6.192 -11.198 -10.175 1.00 90.12 96 GLN A CA 1
ATOM 760 C C . GLN A 1 96 ? 7.660 -10.817 -10.381 1.00 90.12 96 GLN A C 1
ATOM 762 O O . GLN A 1 96 ? 8.154 -10.790 -11.507 1.00 90.12 96 GLN A O 1
ATOM 767 N N . ILE A 1 97 ? 8.352 -10.480 -9.289 1.00 90.94 97 ILE A N 1
ATOM 768 C CA . ILE A 1 97 ? 9.742 -10.006 -9.306 1.00 90.94 97 ILE A CA 1
ATOM 769 C C . ILE A 1 97 ? 10.556 -10.853 -8.331 1.00 90.94 97 ILE A C 1
ATOM 771 O O . ILE A 1 97 ? 10.291 -10.834 -7.129 1.00 90.94 97 ILE A O 1
ATOM 775 N N . PHE A 1 98 ? 11.566 -11.541 -8.861 1.00 87.94 98 PHE A N 1
ATOM 776 C CA . PHE A 1 98 ? 12.442 -12.464 -8.136 1.00 87.94 98 PHE A CA 1
ATOM 777 C C . PHE A 1 98 ? 13.874 -11.908 -8.056 1.00 87.94 98 PHE A C 1
ATOM 779 O O . PHE A 1 98 ? 14.800 -12.443 -8.658 1.00 87.94 98 PHE A O 1
ATOM 786 N N . ASP A 1 99 ? 14.056 -10.777 -7.377 1.00 85.38 99 ASP A N 1
ATOM 787 C CA . ASP A 1 99 ? 15.354 -10.109 -7.222 1.00 85.38 99 ASP A CA 1
ATOM 788 C C . ASP A 1 99 ? 15.969 -10.328 -5.827 1.00 85.38 99 ASP A C 1
ATOM 790 O O . ASP A 1 99 ? 15.411 -11.026 -4.984 1.00 85.38 99 ASP A O 1
ATOM 794 N N . ALA A 1 100 ? 17.143 -9.744 -5.563 1.00 81.31 100 ALA A N 1
ATOM 795 C CA . ALA A 1 100 ? 17.831 -9.908 -4.278 1.00 81.31 100 ALA A CA 1
ATOM 796 C C . ALA A 1 100 ? 16.952 -9.561 -3.050 1.00 81.31 100 ALA A C 1
ATOM 798 O O . ALA A 1 100 ? 16.929 -10.370 -2.126 1.00 81.31 100 ALA A O 1
ATOM 799 N N . PRO A 1 101 ? 16.168 -8.459 -3.033 1.00 79.75 101 PRO A N 1
ATOM 800 C CA . PRO A 1 101 ? 15.168 -8.215 -1.991 1.00 79.75 101 PRO A CA 1
ATOM 801 C C . PRO A 1 101 ? 14.159 -9.353 -1.804 1.00 79.75 101 PRO A C 1
ATOM 803 O O . PRO A 1 101 ? 13.843 -9.707 -0.671 1.00 79.75 101 PRO A O 1
ATOM 806 N N . PHE A 1 102 ? 13.660 -9.945 -2.895 1.00 78.12 102 PHE A N 1
ATOM 807 C CA . PHE A 1 102 ? 12.766 -11.099 -2.810 1.00 78.12 102 PHE A CA 1
ATOM 808 C C . PHE A 1 102 ? 13.470 -12.302 -2.173 1.00 78.12 102 PHE A C 1
ATOM 810 O O . PHE A 1 102 ? 12.905 -12.926 -1.279 1.00 78.12 102 PHE A O 1
ATOM 817 N N . ILE A 1 103 ? 14.702 -12.602 -2.587 1.00 76.69 103 ILE A N 1
ATOM 818 C CA . ILE A 1 103 ? 15.486 -13.733 -2.068 1.00 76.69 103 ILE A CA 1
ATOM 819 C C . ILE A 1 103 ? 15.821 -13.537 -0.584 1.00 76.69 103 ILE A C 1
ATOM 821 O O . ILE A 1 103 ? 15.649 -14.462 0.204 1.00 76.69 103 ILE A O 1
ATOM 825 N N . GLN A 1 104 ? 16.244 -12.338 -0.184 1.00 71.75 104 GLN A N 1
ATOM 826 C CA . GLN A 1 104 ? 16.573 -12.018 1.209 1.00 71.75 104 GLN A CA 1
ATOM 827 C C . GLN A 1 104 ? 15.346 -12.095 2.119 1.00 71.75 104 GLN A C 1
ATOM 829 O O . GLN A 1 104 ? 15.422 -12.643 3.213 1.00 71.75 104 GLN A O 1
ATOM 834 N N . ALA A 1 105 ? 14.199 -11.584 1.664 1.00 67.62 105 ALA A N 1
ATOM 835 C CA . ALA A 1 105 ? 12.978 -11.581 2.464 1.00 67.62 105 ALA A CA 1
ATOM 836 C C . ALA A 1 105 ? 12.364 -12.978 2.656 1.00 67.62 105 ALA A C 1
ATOM 838 O O . ALA A 1 105 ? 11.577 -13.169 3.588 1.00 67.62 105 ALA A O 1
ATOM 839 N N . ASN A 1 106 ? 12.684 -13.930 1.770 1.00 63.94 106 ASN A N 1
ATOM 840 C CA . ASN A 1 106 ? 11.899 -15.151 1.628 1.00 63.94 106 ASN A CA 1
ATOM 841 C C . ASN A 1 106 ? 12.680 -16.462 1.511 1.00 63.94 106 ASN A C 1
ATOM 843 O O . ASN A 1 106 ? 12.101 -17.496 1.791 1.00 63.94 106 ASN A O 1
ATOM 847 N N . ILE A 1 107 ? 13.926 -16.480 1.044 1.00 64.31 107 ILE A N 1
ATOM 848 C CA . ILE A 1 107 ? 14.613 -17.730 0.680 1.00 64.31 107 ILE A CA 1
ATOM 849 C C . ILE A 1 107 ? 15.873 -17.930 1.524 1.00 64.31 107 ILE A C 1
ATOM 851 O O . ILE A 1 107 ? 16.066 -19.031 2.032 1.00 64.31 107 ILE A O 1
ATOM 855 N N . LEU A 1 108 ? 16.723 -16.909 1.721 1.00 51.22 108 LEU A N 1
ATOM 856 C CA . LEU A 1 108 ? 17.993 -17.110 2.432 1.00 51.22 108 LEU A CA 1
ATOM 857 C C . LEU A 1 108 ? 18.696 -15.816 2.869 1.00 51.22 108 LEU A C 1
ATOM 859 O O . LEU A 1 108 ? 19.011 -14.978 2.026 1.00 51.22 108 LEU A O 1
ATOM 863 N N . THR A 1 109 ? 19.108 -15.756 4.143 1.00 46.53 109 THR A N 1
ATOM 864 C CA . THR A 1 109 ? 20.367 -15.092 4.537 1.00 46.53 109 THR A CA 1
ATOM 865 C C . THR A 1 109 ? 20.935 -15.730 5.815 1.00 46.53 109 THR A C 1
ATOM 867 O O . THR A 1 109 ? 20.306 -15.578 6.849 1.00 46.53 109 THR A O 1
ATOM 870 N N . HIS A 1 110 ? 22.078 -16.437 5.712 1.00 54.06 110 HIS A N 1
ATOM 871 C CA . HIS A 1 110 ? 22.993 -17.035 6.729 1.00 54.06 110 HIS A CA 1
ATOM 872 C C . HIS A 1 110 ? 22.432 -17.767 7.980 1.00 54.06 110 HIS A C 1
ATOM 874 O O . HIS A 1 110 ? 22.996 -18.788 8.357 1.00 54.06 110 HIS A O 1
ATOM 880 N N . GLU A 1 111 ? 21.313 -17.349 8.570 1.00 57.69 111 GLU A N 1
ATOM 881 C CA . GLU A 1 111 ? 20.554 -18.063 9.601 1.00 57.69 111 GLU A CA 1
ATOM 882 C C . GLU A 1 111 ? 19.047 -18.037 9.286 1.00 57.69 111 GLU A C 1
ATOM 884 O O . GLU A 1 111 ? 18.451 -17.011 8.936 1.00 57.69 111 GLU A O 1
ATOM 889 N N . ILE A 1 112 ? 18.379 -19.184 9.426 1.00 59.38 112 ILE A N 1
ATOM 890 C CA . ILE A 1 112 ? 16.925 -19.287 9.245 1.00 59.38 112 ILE A CA 1
ATOM 891 C C . ILE A 1 112 ? 16.230 -18.817 10.531 1.00 59.38 112 ILE A C 1
ATOM 893 O O . ILE A 1 112 ? 15.907 -19.614 11.412 1.00 59.38 112 ILE A O 1
ATOM 897 N N . GLY A 1 113 ? 15.985 -17.510 10.634 1.00 67.38 113 GLY A N 1
ATOM 898 C CA . GLY A 1 113 ? 15.186 -16.916 11.708 1.00 67.38 113 GLY A CA 1
ATOM 899 C C . GLY A 1 113 ? 13.681 -17.223 11.623 1.00 67.38 113 GLY A C 1
ATOM 900 O O . GLY A 1 113 ? 13.164 -17.716 10.615 1.00 67.38 113 GLY A O 1
ATOM 901 N N . HIS A 1 114 ? 12.947 -16.888 12.689 1.00 62.66 114 HIS A N 1
ATOM 902 C CA . HIS A 1 114 ? 11.497 -17.113 12.780 1.00 62.66 114 HIS A CA 1
ATOM 903 C C . HIS A 1 114 ? 10.702 -16.312 11.728 1.00 62.66 114 HIS A C 1
ATOM 905 O O . HIS A 1 114 ? 9.756 -16.830 11.134 1.00 62.66 114 HIS A O 1
ATOM 911 N N . GLU A 1 115 ? 11.139 -15.087 11.418 1.00 63.34 115 GLU A N 1
ATOM 912 C CA . GLU A 1 115 ? 10.524 -14.241 10.384 1.00 63.34 115 GLU A CA 1
ATOM 913 C C . GLU A 1 115 ? 10.671 -14.823 8.966 1.00 63.34 115 GLU A C 1
ATOM 915 O O . GLU A 1 115 ? 9.734 -14.740 8.172 1.00 63.34 115 GLU A O 1
ATOM 920 N N . HIS A 1 116 ? 11.780 -15.506 8.653 1.00 62.09 116 HIS A N 1
ATOM 921 C CA . HIS A 1 116 ? 11.955 -16.176 7.357 1.00 62.09 116 HIS A CA 1
ATOM 922 C C . HIS A 1 116 ? 10.963 -17.332 7.183 1.00 62.09 116 HIS A C 1
ATOM 924 O O . HIS A 1 116 ? 10.293 -17.413 6.157 1.00 62.09 116 HIS A O 1
ATOM 930 N N . LYS A 1 117 ? 10.790 -18.183 8.207 1.00 63.03 117 LYS A N 1
ATOM 931 C CA . LYS A 1 117 ? 9.785 -19.266 8.182 1.00 63.03 117 LYS A CA 1
ATOM 932 C C . LYS A 1 117 ? 8.371 -18.712 7.984 1.00 63.03 117 LYS A C 1
ATOM 934 O O . LYS A 1 117 ? 7.602 -19.235 7.181 1.00 63.03 117 LYS A O 1
ATOM 939 N N . LYS A 1 118 ? 8.053 -17.606 8.664 1.00 65.25 118 LYS A N 1
ATOM 940 C CA . LYS A 1 118 ? 6.768 -16.911 8.534 1.00 65.25 118 LYS A CA 1
ATOM 941 C C . LYS A 1 118 ? 6.547 -16.361 7.121 1.00 65.25 118 LYS A C 1
ATOM 943 O O . LYS A 1 118 ? 5.443 -16.481 6.597 1.00 65.25 118 LYS A O 1
ATOM 948 N N . ASN A 1 119 ? 7.569 -15.790 6.487 1.00 65.12 119 ASN A N 1
ATOM 949 C CA . ASN A 1 119 ? 7.462 -15.248 5.130 1.00 65.12 119 ASN A CA 1
ATOM 950 C C . ASN A 1 119 ? 7.430 -16.334 4.042 1.00 65.12 119 ASN A C 1
ATOM 952 O O . ASN A 1 119 ? 6.638 -16.215 3.109 1.00 65.12 119 ASN A O 1
ATOM 956 N N . ILE A 1 120 ? 8.178 -17.433 4.199 1.00 67.44 120 ILE A N 1
ATOM 957 C CA . ILE A 1 120 ? 8.075 -18.617 3.325 1.00 67.44 120 ILE A CA 1
ATOM 958 C C . ILE A 1 120 ? 6.644 -19.155 3.327 1.00 67.44 120 ILE A C 1
ATOM 960 O O . ILE A 1 120 ? 6.072 -19.396 2.265 1.00 67.44 120 ILE A O 1
ATOM 964 N N . HIS A 1 121 ? 6.028 -19.290 4.506 1.00 61.25 121 HIS A N 1
ATOM 965 C CA . HIS A 1 121 ? 4.631 -19.709 4.592 1.00 61.25 121 HIS A CA 1
ATOM 966 C C . HIS A 1 121 ? 3.696 -18.735 3.865 1.00 61.25 121 HIS A C 1
ATOM 968 O O . HIS A 1 121 ? 2.810 -19.185 3.149 1.00 61.25 121 HIS A O 1
ATOM 974 N N . LYS A 1 122 ? 3.923 -17.418 3.941 1.00 62.12 122 LYS A N 1
ATOM 975 C CA . LYS A 1 122 ? 3.120 -16.439 3.185 1.00 62.12 122 LYS A CA 1
ATOM 976 C C . LYS A 1 122 ? 3.244 -16.596 1.666 1.00 62.12 122 LYS A C 1
ATOM 978 O O . LYS A 1 122 ? 2.248 -16.400 0.979 1.00 62.12 122 LYS A O 1
ATOM 983 N N . ILE A 1 123 ? 4.412 -16.972 1.137 1.00 62.47 123 ILE A N 1
ATOM 984 C CA . ILE A 1 123 ? 4.552 -17.282 -0.299 1.00 62.47 123 ILE A CA 1
ATOM 985 C C . ILE A 1 123 ? 3.717 -18.500 -0.675 1.00 62.47 123 ILE A C 1
ATOM 987 O O . ILE A 1 123 ? 3.029 -18.472 -1.690 1.00 62.47 123 ILE A O 1
ATOM 991 N N . ILE A 1 124 ? 3.764 -19.551 0.145 1.00 62.44 124 ILE A N 1
ATOM 992 C CA . ILE A 1 124 ? 3.041 -20.802 -0.116 1.00 62.44 124 ILE A CA 1
ATOM 993 C C . ILE A 1 124 ? 1.519 -20.583 -0.054 1.00 62.44 124 ILE A C 1
ATOM 995 O O . ILE A 1 124 ? 0.786 -21.190 -0.827 1.00 62.44 124 ILE A O 1
ATOM 999 N N . ILE A 1 125 ? 1.039 -19.703 0.833 1.00 63.38 125 ILE A N 1
ATOM 1000 C CA . ILE A 1 125 ? -0.398 -19.428 1.026 1.00 63.38 125 ILE A CA 1
ATOM 1001 C C . ILE A 1 125 ? -0.931 -18.392 0.004 1.00 63.38 125 ILE A C 1
ATOM 1003 O O . ILE A 1 125 ? -2.131 -18.340 -0.262 1.00 63.38 125 ILE A O 1
ATOM 1007 N N . GLY A 1 126 ? -0.060 -17.586 -0.612 1.00 61.22 126 GLY A N 1
ATOM 1008 C CA . GLY A 1 126 ? -0.428 -16.595 -1.630 1.00 61.22 126 GLY A CA 1
ATOM 1009 C C . GLY A 1 126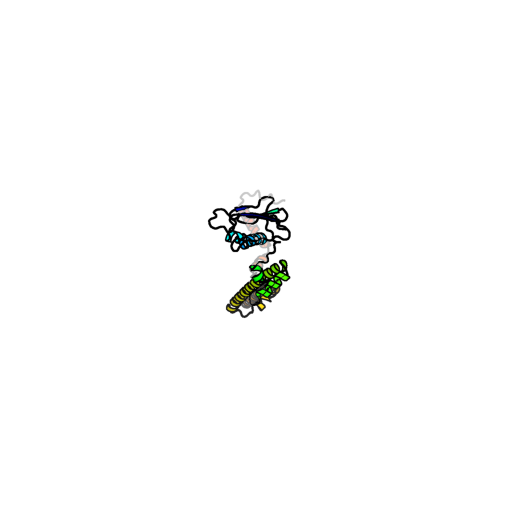 ? -0.950 -15.259 -1.072 1.00 61.22 126 GLY A C 1
ATOM 1010 O O . GLY A 1 126 ? -1.054 -15.053 0.138 1.00 61.22 126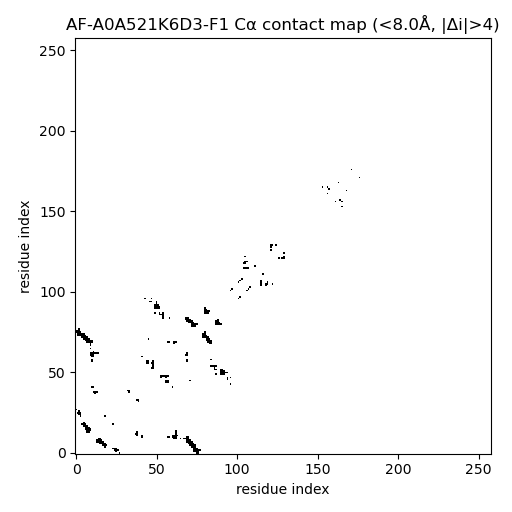 GLY A O 1
ATOM 1011 N N . GLU A 1 127 ? -1.279 -14.320 -1.970 1.00 63.78 127 GLU A N 1
ATOM 1012 C CA . GLU A 1 127 ? -1.601 -12.914 -1.636 1.00 63.78 127 GLU A CA 1
ATOM 1013 C C . GLU A 1 127 ? -2.795 -12.772 -0.675 1.00 63.78 127 GLU A C 1
ATOM 1015 O O . GLU A 1 127 ? -2.782 -11.942 0.234 1.00 63.78 127 GLU A O 1
ATOM 1020 N N . GLN A 1 128 ? -3.805 -13.637 -0.807 1.00 61.00 128 GLN A N 1
ATOM 1021 C CA . GLN A 1 128 ? -4.950 -13.670 0.108 1.00 61.00 128 GLN A CA 1
ATOM 1022 C C . GLN A 1 128 ? -4.535 -14.075 1.531 1.00 61.00 128 GLN A C 1
ATOM 1024 O O . GLN A 1 128 ? -4.976 -13.463 2.504 1.00 61.00 128 GLN A O 1
ATOM 1029 N N . GLY A 1 129 ? -3.634 -15.054 1.663 1.00 63.97 129 GLY A N 1
ATOM 1030 C CA . GLY A 1 129 ? -3.082 -15.468 2.952 1.00 63.97 129 GLY A CA 1
ATOM 1031 C C . GLY A 1 129 ? -2.207 -14.405 3.597 1.00 63.97 129 GLY A C 1
ATOM 1032 O O . GLY A 1 129 ? -2.245 -14.222 4.814 1.00 63.97 129 GLY A O 1
ATOM 1033 N N . LYS A 1 130 ? -1.448 -13.664 2.784 1.00 68.19 130 LYS A N 1
ATOM 1034 C CA . LYS A 1 130 ? -0.652 -12.530 3.255 1.00 68.19 130 LYS A CA 1
ATOM 1035 C C . LYS A 1 130 ? -1.545 -11.432 3.835 1.00 68.19 130 LYS A C 1
ATOM 1037 O O . LYS A 1 130 ? -1.292 -11.003 4.959 1.00 68.19 130 LYS A O 1
ATOM 1042 N N . LYS A 1 131 ? -2.607 -11.045 3.120 1.00 73.56 131 LYS A N 1
ATOM 1043 C CA . LYS A 1 131 ? -3.575 -10.046 3.592 1.00 73.56 131 LYS A CA 1
ATOM 1044 C C . LYS A 1 131 ? -4.244 -10.479 4.897 1.00 73.56 131 LYS A C 1
ATOM 1046 O O . LYS A 1 131 ? -4.258 -9.723 5.861 1.00 73.56 131 LYS A O 1
ATOM 1051 N N . LEU A 1 132 ? -4.687 -11.735 4.974 1.00 74.44 132 LEU A N 1
ATOM 1052 C CA . LEU A 1 132 ? -5.298 -12.281 6.187 1.00 74.44 132 LEU A CA 1
ATOM 1053 C C . LEU A 1 132 ? -4.325 -12.301 7.379 1.00 74.44 132 LEU A C 1
ATOM 1055 O O . LEU A 1 132 ? -4.714 -12.022 8.511 1.00 74.44 132 LEU A O 1
ATOM 1059 N N . ALA A 1 133 ? -3.046 -12.604 7.141 1.00 73.31 133 ALA A N 1
ATOM 1060 C CA . ALA A 1 133 ? -2.021 -12.581 8.180 1.00 73.31 133 ALA A CA 1
ATOM 1061 C C . ALA A 1 133 ? -1.717 -11.156 8.681 1.00 73.31 133 ALA A C 1
ATOM 1063 O O . ALA A 1 133 ? -1.450 -10.969 9.871 1.00 73.31 133 ALA A O 1
ATOM 1064 N N . GLU A 1 134 ? -1.747 -10.159 7.793 1.00 82.25 134 GLU A N 1
ATOM 1065 C CA . GLU A 1 134 ? -1.616 -8.741 8.149 1.00 82.25 134 GLU A CA 1
ATOM 1066 C C . GLU A 1 134 ? -2.821 -8.264 8.970 1.00 82.25 134 GLU A C 1
ATOM 1068 O O . GLU A 1 134 ? -2.631 -7.690 10.046 1.00 82.25 134 GLU A O 1
ATOM 1073 N N . ASP A 1 135 ? -4.039 -8.601 8.541 1.00 83.25 135 ASP A N 1
ATOM 1074 C CA . ASP A 1 135 ? -5.275 -8.285 9.262 1.00 83.25 135 ASP A CA 1
ATOM 1075 C C . ASP A 1 135 ? -5.285 -8.923 10.660 1.00 83.25 135 ASP A C 1
ATOM 1077 O O . ASP A 1 135 ? -5.579 -8.256 11.655 1.00 83.25 135 ASP A O 1
ATOM 1081 N N . LEU A 1 136 ? -4.873 -10.191 10.770 1.00 85.25 136 LEU A N 1
ATOM 1082 C CA . LEU A 1 136 ? -4.750 -10.894 12.049 1.00 85.25 136 LEU A CA 1
ATOM 1083 C C . LEU A 1 136 ? -3.725 -10.227 12.974 1.00 85.25 136 LEU A C 1
ATOM 1085 O O . LEU A 1 136 ? -3.957 -10.098 14.177 1.00 85.25 136 LEU A O 1
ATOM 1089 N N . SER A 1 137 ? -2.588 -9.790 12.428 1.00 83.75 137 SER A N 1
ATOM 1090 C CA . SER A 1 137 ? -1.578 -9.063 13.199 1.00 83.75 137 SER A CA 1
ATOM 1091 C C . SER A 1 137 ? -2.119 -7.727 13.706 1.00 83.75 137 SER A C 1
ATOM 1093 O O . SER A 1 137 ? -1.874 -7.367 14.856 1.00 83.75 137 SER A O 1
ATOM 1095 N N . ALA A 1 138 ? -2.858 -6.992 12.873 1.00 88.12 138 ALA A N 1
ATOM 1096 C CA . ALA A 1 138 ? -3.468 -5.725 13.258 1.00 88.12 138 ALA A CA 1
ATOM 1097 C C . ALA A 1 138 ? -4.543 -5.915 14.341 1.00 88.12 138 ALA A C 1
ATOM 1099 O O . ALA A 1 138 ? -4.587 -5.149 15.307 1.00 88.12 138 ALA A O 1
ATOM 1100 N N . LEU A 1 139 ? -5.371 -6.956 14.216 1.00 88.75 139 LEU A N 1
ATOM 1101 C CA . LEU A 1 139 ? -6.380 -7.331 15.208 1.00 88.75 139 LEU A CA 1
ATOM 1102 C C . LEU A 1 139 ? -5.749 -7.678 16.559 1.00 88.75 139 LEU A C 1
ATOM 1104 O O . LEU A 1 139 ? -6.173 -7.123 17.568 1.00 88.75 139 LEU A O 1
ATOM 1108 N N . LYS A 1 140 ? -4.683 -8.488 16.583 1.00 89.25 140 LYS A N 1
ATOM 1109 C CA . LYS A 1 140 ? -3.953 -8.812 17.824 1.00 89.25 140 LYS A CA 1
ATOM 1110 C C . LYS A 1 140 ? -3.376 -7.575 18.511 1.00 89.25 140 LYS A C 1
ATOM 1112 O O . LYS A 1 140 ? -3.424 -7.462 19.733 1.00 89.25 140 LYS A O 1
ATOM 1117 N N . THR A 1 141 ? -2.849 -6.620 17.744 1.00 89.31 141 THR A N 1
ATOM 1118 C CA . THR A 1 141 ? -2.355 -5.356 18.310 1.00 89.31 141 THR A CA 1
ATOM 1119 C C . THR A 1 141 ? -3.490 -4.538 18.929 1.00 89.31 141 THR A C 1
ATOM 1121 O O . THR A 1 141 ? -3.326 -4.001 20.025 1.00 89.31 141 THR A O 1
ATOM 1124 N N . LYS A 1 142 ? -4.654 -4.468 18.267 1.00 89.06 142 LYS A N 1
ATOM 1125 C CA . LYS A 1 142 ? -5.846 -3.790 18.805 1.00 89.06 142 LYS A CA 1
ATOM 1126 C C . LYS A 1 142 ? -6.380 -4.471 20.064 1.00 89.06 142 LYS A C 1
ATOM 1128 O O . LYS A 1 142 ? -6.693 -3.778 21.026 1.00 89.06 142 LYS A O 1
ATOM 1133 N N . GLU A 1 143 ? -6.448 -5.799 20.073 1.00 91.25 143 GLU A N 1
ATOM 1134 C CA . GLU A 1 143 ? -6.847 -6.598 21.236 1.00 91.25 143 GLU A CA 1
ATOM 1135 C C . GLU A 1 143 ? -5.930 -6.314 22.429 1.00 91.25 143 GLU A C 1
ATOM 1137 O O . GLU A 1 143 ? -6.407 -5.975 23.509 1.00 91.25 143 GLU A O 1
ATOM 1142 N N . LYS A 1 144 ? -4.608 -6.347 22.219 1.00 90.00 144 LYS A N 1
ATOM 1143 C CA . LYS A 1 144 ? -3.630 -6.042 23.268 1.00 90.00 144 LYS A CA 1
ATOM 1144 C C . LYS A 1 144 ? -3.791 -4.619 23.810 1.00 90.00 144 LYS A C 1
ATOM 1146 O O . LYS A 1 144 ? -3.729 -4.421 25.020 1.00 90.00 144 LYS A O 1
ATOM 1151 N N . ALA A 1 145 ? -4.021 -3.637 22.937 1.00 89.62 145 ALA A N 1
ATOM 1152 C CA . ALA A 1 145 ? -4.267 -2.258 23.353 1.00 89.62 145 ALA A CA 1
ATOM 1153 C C . ALA A 1 145 ? -5.548 -2.134 24.197 1.00 89.62 145 ALA A C 1
ATOM 1155 O O . ALA A 1 145 ? -5.524 -1.506 25.253 1.00 89.62 145 ALA A O 1
ATOM 1156 N N . LYS A 1 146 ? -6.642 -2.782 23.774 1.00 88.94 146 LYS A N 1
ATOM 1157 C CA . LYS A 1 146 ? -7.915 -2.801 24.509 1.00 88.94 146 LYS A CA 1
ATOM 1158 C C . LYS A 1 146 ? -7.815 -3.532 25.846 1.00 88.94 146 LYS A C 1
ATOM 1160 O O . LYS A 1 146 ? -8.347 -3.048 26.838 1.00 88.94 146 LYS A O 1
ATOM 1165 N N . SER A 1 147 ? -7.098 -4.651 25.898 1.00 87.44 147 SER A N 1
ATOM 1166 C CA . SER A 1 147 ? -6.832 -5.378 27.142 1.00 87.44 147 SER A CA 1
ATOM 1167 C C . SER A 1 147 ? -6.019 -4.530 28.125 1.00 87.44 147 SER A C 1
ATOM 1169 O O . SER A 1 147 ? -6.358 -4.475 29.305 1.00 87.44 147 SER A O 1
ATOM 1171 N N . GLN A 1 148 ? -5.011 -3.793 27.646 1.00 89.50 148 GLN A N 1
ATOM 1172 C CA . GLN A 1 148 ? -4.246 -2.873 28.489 1.00 89.50 148 GLN A CA 1
ATOM 1173 C C . GLN A 1 148 ? -5.103 -1.707 29.004 1.00 89.50 148 GLN A C 1
ATOM 1175 O O . GLN A 1 148 ? -4.977 -1.311 30.161 1.00 89.50 148 GLN A O 1
ATOM 1180 N N . GLU A 1 149 ? -5.978 -1.161 28.159 1.00 89.81 149 GLU A N 1
ATOM 1181 C CA . GLU A 1 149 ? -6.934 -0.117 28.540 1.00 89.81 149 GLU A CA 1
ATOM 1182 C C . GLU A 1 149 ? -7.894 -0.619 29.632 1.00 89.81 149 GLU A C 1
ATOM 1184 O O . GLU A 1 149 ? -8.043 0.035 30.664 1.00 89.81 149 GLU A O 1
ATOM 1189 N N . ALA A 1 150 ? -8.455 -1.821 29.464 1.00 84.69 150 ALA A N 1
ATOM 1190 C CA . ALA A 1 150 ? -9.300 -2.464 30.466 1.00 84.69 150 ALA A CA 1
ATOM 1191 C C . ALA A 1 150 ? -8.547 -2.703 31.785 1.00 84.69 150 ALA A C 1
ATOM 1193 O O . ALA A 1 150 ? -9.044 -2.339 32.847 1.00 84.69 150 ALA A O 1
ATOM 1194 N N . ALA A 1 151 ? -7.320 -3.230 31.734 1.00 85.19 151 ALA A N 1
ATOM 1195 C CA . ALA A 1 151 ? -6.491 -3.434 32.922 1.00 85.19 151 ALA A CA 1
ATOM 1196 C C . ALA A 1 151 ? -6.197 -2.115 33.660 1.00 85.19 151 ALA A C 1
ATOM 1198 O O . ALA A 1 151 ? -6.238 -2.063 34.889 1.00 85.19 151 ALA A O 1
ATOM 1199 N N . ASN A 1 152 ? -5.954 -1.028 32.922 1.00 87.31 152 ASN A N 1
ATOM 1200 C CA . ASN A 1 152 ? -5.745 0.295 33.507 1.00 87.31 152 ASN A CA 1
ATOM 1201 C C . ASN A 1 152 ? -7.013 0.831 34.188 1.00 87.31 152 ASN A C 1
ATOM 1203 O O . ASN A 1 152 ? -6.909 1.420 35.265 1.00 87.31 152 ASN A O 1
ATOM 1207 N N . LEU A 1 153 ? -8.191 0.634 33.588 1.00 85.12 153 LEU A N 1
ATOM 1208 C CA . LEU A 1 153 ? -9.476 1.009 34.186 1.00 85.12 153 LEU A CA 1
ATOM 1209 C C . LEU A 1 153 ? -9.763 0.188 35.447 1.00 85.12 153 LEU A C 1
ATOM 1211 O O . LEU A 1 153 ? -10.119 0.762 36.474 1.00 85.12 153 LEU A O 1
ATOM 1215 N N . VAL A 1 154 ? -9.504 -1.122 35.416 1.00 82.25 154 VAL A N 1
ATOM 1216 C CA . VAL A 1 154 ? -9.615 -2.001 36.591 1.00 82.25 154 VAL A CA 1
ATOM 1217 C C . VAL A 1 154 ? -8.694 -1.533 37.717 1.00 82.25 154 VAL A C 1
ATOM 1219 O O . VAL A 1 154 ? -9.113 -1.423 38.868 1.00 82.25 154 VAL A O 1
ATOM 1222 N N . ALA A 1 155 ? -7.451 -1.173 37.398 1.00 81.50 155 ALA A N 1
ATOM 1223 C CA . ALA A 1 155 ? -6.510 -0.643 38.379 1.00 81.50 155 ALA A CA 1
ATOM 1224 C C . ALA A 1 155 ? -6.921 0.736 38.930 1.00 81.50 155 ALA A C 1
ATOM 1226 O O . ALA A 1 155 ? -6.592 1.069 40.068 1.00 81.50 155 ALA A O 1
ATOM 1227 N N . GLN A 1 156 ? -7.600 1.578 38.146 1.00 82.69 156 GLN A N 1
ATOM 1228 C CA . GLN A 1 156 ? -8.178 2.833 38.644 1.00 82.69 156 GLN A CA 1
ATOM 1229 C C . GLN A 1 156 ? -9.362 2.572 39.576 1.00 82.69 156 GLN A C 1
ATOM 1231 O O . GLN A 1 156 ? -9.411 3.151 40.657 1.00 82.69 156 GLN A O 1
ATOM 1236 N N . PHE A 1 157 ? -10.254 1.658 39.201 1.00 78.75 157 PHE A N 1
ATOM 1237 C CA . PHE A 1 157 ? -11.390 1.256 40.020 1.00 78.75 157 PHE A CA 1
ATOM 1238 C C . PHE A 1 157 ? -10.940 0.690 41.374 1.00 78.75 157 PHE A C 1
ATOM 1240 O O . PHE A 1 157 ? -11.356 1.184 42.416 1.00 78.75 157 PHE A O 1
ATOM 1247 N N . ASN A 1 158 ? -9.989 -0.250 41.382 1.00 75.06 158 ASN A N 1
ATOM 1248 C CA . ASN A 1 158 ? -9.470 -0.843 42.620 1.00 75.06 158 ASN A CA 1
ATOM 1249 C C . ASN A 1 158 ? -8.785 0.187 43.539 1.00 75.06 158 ASN A C 1
ATOM 1251 O O . ASN A 1 158 ? -8.807 0.037 44.759 1.00 75.06 158 ASN A O 1
ATOM 1255 N N . ARG A 1 159 ? -8.208 1.265 42.984 1.00 76.81 159 ARG A N 1
ATOM 1256 C CA . ARG A 1 159 ? -7.649 2.376 43.779 1.00 76.81 159 ARG A CA 1
ATOM 1257 C C . ARG A 1 159 ? -8.715 3.205 44.500 1.00 76.81 159 ARG A C 1
ATOM 1259 O O . ARG A 1 159 ? -8.388 3.842 45.494 1.00 76.81 159 ARG A O 1
ATOM 1266 N N . GLY A 1 160 ? -9.963 3.179 44.035 1.00 75.19 160 GLY A N 1
ATOM 1267 C CA . GLY A 1 160 ? -11.096 3.864 44.662 1.00 75.19 160 GLY A CA 1
ATOM 1268 C C . GLY A 1 160 ? -11.588 3.228 45.967 1.00 75.19 160 GLY A C 1
ATOM 1269 O O . GLY A 1 160 ? -12.499 3.768 46.583 1.00 75.19 160 GLY A O 1
ATOM 1270 N N . GLY A 1 161 ? -11.005 2.103 46.404 1.00 70.56 161 GLY A N 1
ATOM 1271 C CA . GLY A 1 161 ? -11.359 1.454 47.672 1.00 70.56 161 GLY A CA 1
ATOM 1272 C C . GLY A 1 161 ? -12.683 0.684 47.644 1.00 70.56 161 GLY A C 1
ATOM 1273 O O . GLY A 1 161 ? -13.225 0.361 48.700 1.00 70.56 161 GLY A O 1
ATOM 1274 N N . PHE A 1 162 ? -13.213 0.379 46.457 1.00 69.19 162 PHE A N 1
ATOM 1275 C CA . PHE A 1 162 ? -14.398 -0.463 46.317 1.00 69.19 162 PHE A CA 1
ATOM 1276 C C . PHE A 1 162 ? -14.096 -1.901 46.761 1.00 69.19 162 PHE A C 1
ATOM 1278 O O . PHE A 1 162 ? -13.075 -2.480 46.398 1.00 69.19 162 PHE A O 1
ATOM 1285 N N . THR A 1 163 ? -14.999 -2.485 47.547 1.00 66.75 163 THR A N 1
ATOM 1286 C CA . THR A 1 163 ? -14.894 -3.864 48.063 1.00 66.75 163 THR A CA 1
ATOM 1287 C C . THR A 1 163 ? -15.368 -4.915 47.056 1.00 66.75 163 THR A C 1
ATOM 1289 O O . THR A 1 163 ? -15.078 -6.098 47.217 1.00 66.75 163 THR A O 1
ATOM 1292 N N . LEU A 1 164 ? -16.106 -4.493 46.027 1.00 67.62 164 LEU A N 1
ATOM 1293 C CA . LEU A 1 164 ? -16.643 -5.351 44.973 1.00 67.62 164 LEU A CA 1
ATOM 1294 C C . LEU A 1 164 ? -15.644 -5.469 43.820 1.00 67.62 164 LEU A C 1
ATOM 1296 O O . LEU A 1 164 ? -15.035 -4.478 43.428 1.00 67.62 164 LEU A O 1
ATOM 1300 N N . SER A 1 165 ? -15.492 -6.666 43.250 1.00 73.69 165 SER A N 1
ATOM 1301 C CA . SER A 1 165 ? -14.722 -6.841 42.017 1.00 73.69 165 SER A CA 1
ATOM 1302 C C . SER A 1 165 ? -15.508 -6.316 40.812 1.00 73.69 165 SER A C 1
ATOM 1304 O O . SER A 1 165 ? -16.739 -6.343 40.795 1.00 73.69 165 SER A O 1
ATOM 1306 N N . ILE A 1 166 ? -14.802 -5.871 39.770 1.00 75.50 166 ILE A N 1
ATOM 1307 C CA . ILE A 1 166 ? -15.440 -5.454 38.510 1.00 75.50 166 ILE A CA 1
ATOM 1308 C C . ILE A 1 166 ? -16.262 -6.585 37.893 1.00 75.50 166 ILE A C 1
ATOM 1310 O O . ILE A 1 166 ? -17.349 -6.329 37.385 1.00 75.50 166 ILE A O 1
ATOM 1314 N N . ASP A 1 167 ? -15.794 -7.829 37.993 1.00 76.56 167 ASP A N 1
ATOM 1315 C CA . ASP A 1 167 ? -16.536 -8.983 37.482 1.00 76.56 167 ASP A CA 1
ATOM 1316 C C . ASP A 1 167 ? -17.867 -9.175 38.217 1.00 76.56 167 ASP A C 1
ATOM 1318 O O . ASP A 1 167 ? -18.874 -9.487 37.587 1.00 76.56 167 ASP A O 1
ATOM 1322 N N . ALA A 1 168 ? -17.905 -8.927 39.531 1.00 75.94 168 ALA A N 1
ATOM 1323 C CA . ALA A 1 168 ? -19.144 -8.987 40.301 1.00 75.94 168 ALA A CA 1
ATOM 1324 C C . ALA A 1 168 ? -20.129 -7.882 39.892 1.00 75.94 168 ALA A C 1
ATOM 1326 O O . ALA A 1 168 ? -21.329 -8.124 39.879 1.00 75.94 168 ALA A O 1
ATOM 1327 N N . ILE A 1 169 ? -19.631 -6.698 39.521 1.00 75.06 169 ILE A N 1
ATOM 1328 C CA . ILE A 1 169 ? -20.458 -5.575 39.050 1.00 75.06 169 ILE A CA 1
ATOM 1329 C C . ILE A 1 169 ? -20.997 -5.845 37.644 1.00 75.06 169 ILE A C 1
ATOM 1331 O O . ILE A 1 169 ? -22.176 -5.635 37.384 1.00 75.06 169 ILE A O 1
ATOM 1335 N N . LEU A 1 170 ? -20.156 -6.347 36.738 1.00 78.06 170 LEU A N 1
ATOM 1336 C CA . LEU A 1 170 ? -20.565 -6.694 35.374 1.00 78.06 170 LEU A CA 1
ATOM 1337 C C . LEU A 1 170 ? -21.520 -7.895 35.330 1.00 78.06 170 LEU A C 1
ATOM 1339 O O . LEU A 1 170 ? -22.257 -8.050 34.360 1.00 78.06 170 LEU A O 1
ATOM 1343 N N . ALA A 1 171 ? -21.509 -8.738 36.364 1.00 81.06 171 ALA A N 1
ATOM 1344 C CA . ALA A 1 171 ? -22.426 -9.860 36.511 1.00 81.06 171 ALA A CA 1
ATOM 1345 C C . ALA A 1 171 ? -23.810 -9.463 37.057 1.00 81.06 171 ALA A C 1
ATOM 1347 O O . ALA A 1 171 ? -24.696 -10.319 37.074 1.00 81.06 171 ALA A O 1
ATOM 1348 N N . ILE A 1 172 ? -24.014 -8.209 37.492 1.00 80.56 172 ILE A N 1
ATOM 1349 C CA . ILE A 1 172 ? -25.323 -7.742 37.969 1.00 80.56 172 ILE A CA 1
ATOM 1350 C C . ILE A 1 172 ? -26.310 -7.783 36.791 1.00 80.56 172 ILE A C 1
ATOM 1352 O O . ILE A 1 172 ? -26.093 -7.112 35.777 1.00 80.56 172 ILE A O 1
ATOM 1356 N N . PRO A 1 173 ? -27.401 -8.563 36.881 1.00 79.19 173 PRO A N 1
ATOM 1357 C CA . PRO A 1 173 ? -28.401 -8.617 35.828 1.00 79.19 173 PRO A CA 1
ATOM 1358 C C . PRO A 1 173 ? -29.089 -7.258 35.669 1.00 79.19 173 PRO A C 1
ATOM 1360 O O . PRO A 1 173 ? -29.512 -6.659 36.654 1.00 79.19 173 PRO A O 1
ATOM 1363 N N . ALA A 1 174 ? -29.325 -6.818 34.432 1.00 73.56 174 ALA A N 1
ATOM 1364 C CA . ALA A 1 174 ? -30.030 -5.557 34.158 1.00 73.56 174 ALA A CA 1
ATOM 1365 C C . ALA A 1 174 ? -31.433 -5.479 34.808 1.00 73.56 174 ALA A C 1
ATOM 1367 O O . ALA A 1 174 ? -31.930 -4.396 35.103 1.00 73.56 174 ALA A O 1
ATOM 1368 N N . ALA A 1 175 ? -32.062 -6.630 35.074 1.00 72.56 175 ALA A N 1
ATOM 1369 C CA . ALA A 1 175 ? -33.335 -6.709 35.789 1.00 72.56 175 ALA A CA 1
ATOM 1370 C C . ALA A 1 175 ? -33.230 -6.306 37.276 1.00 72.56 175 ALA A C 1
ATOM 1372 O O . ALA A 1 175 ? -34.190 -5.768 37.833 1.00 72.56 175 ALA A O 1
ATOM 1373 N N . GLU A 1 176 ? -32.081 -6.537 37.925 1.00 71.75 176 GLU A N 1
ATOM 1374 C CA . GLU A 1 176 ? -31.854 -6.096 39.307 1.00 71.75 176 GLU A CA 1
ATOM 1375 C C . GLU A 1 176 ? -31.717 -4.574 39.389 1.00 71.75 176 GLU A C 1
ATOM 1377 O O . GLU A 1 176 ? -32.270 -3.970 40.306 1.00 71.75 176 GLU A O 1
ATOM 1382 N N . GLU A 1 177 ? -31.076 -3.941 38.404 1.00 68.44 177 GLU A N 1
ATOM 1383 C CA . GLU A 1 177 ? -30.930 -2.481 38.341 1.00 68.44 177 GLU A CA 1
ATOM 1384 C C . GLU A 1 177 ? -32.297 -1.776 38.296 1.00 68.44 177 GLU A C 1
ATOM 1386 O O . GLU A 1 177 ? -32.543 -0.834 39.051 1.00 68.44 177 GLU A O 1
ATOM 1391 N N . THR A 1 178 ? -33.238 -2.293 37.499 1.00 70.38 178 THR A N 1
ATOM 1392 C CA . THR A 1 178 ? -34.609 -1.759 37.432 1.00 70.38 178 THR A CA 1
ATOM 1393 C C . THR A 1 178 ? -35.420 -1.998 38.710 1.00 70.38 178 THR A C 1
ATOM 1395 O O . THR A 1 178 ? -36.211 -1.144 39.103 1.00 70.38 178 THR A O 1
ATOM 1398 N N . ALA A 1 179 ? -35.210 -3.126 39.395 1.00 75.62 179 ALA A N 1
ATOM 1399 C CA . ALA A 1 179 ? -35.968 -3.492 40.595 1.00 75.62 179 ALA A CA 1
ATOM 1400 C C . ALA A 1 179 ? -35.490 -2.764 41.868 1.00 75.62 179 ALA A C 1
ATOM 1402 O O . ALA A 1 179 ? -36.244 -2.635 42.837 1.00 75.62 179 ALA A O 1
ATOM 1403 N N . VAL A 1 180 ? -34.240 -2.286 41.893 1.00 80.06 180 VAL A N 1
ATOM 1404 C CA . VAL A 1 180 ? -33.688 -1.530 43.029 1.00 80.06 180 VAL A CA 1
ATOM 1405 C C . VAL A 1 180 ? -34.437 -0.214 43.237 1.00 80.06 180 VAL A C 1
ATOM 1407 O O . VAL A 1 180 ? -34.741 0.120 44.381 1.00 80.06 180 VAL A O 1
ATOM 1410 N N . GLY A 1 181 ? -34.806 0.494 42.166 1.00 80.56 181 GLY A N 1
ATOM 1411 C CA . GLY A 1 181 ? -35.558 1.751 42.266 1.00 80.56 181 GLY A CA 1
ATOM 1412 C C . GLY A 1 181 ? -36.913 1.575 42.957 1.00 80.56 181 GLY A C 1
ATOM 1413 O O . GLY A 1 181 ? -37.225 2.289 43.909 1.00 80.56 181 GLY A O 1
ATOM 1414 N N . GLU A 1 182 ? -37.682 0.564 42.545 1.00 83.50 182 GLU A N 1
ATOM 1415 C CA . GLU A 1 182 ? -38.982 0.247 43.153 1.00 83.50 182 GLU A CA 1
ATOM 1416 C C . GLU A 1 182 ? -38.844 -0.172 44.624 1.00 83.50 182 GLU A C 1
ATOM 1418 O O . GLU A 1 182 ? -39.651 0.214 45.474 1.00 83.50 182 GLU A O 1
ATOM 1423 N N . ARG A 1 183 ? -37.788 -0.927 44.960 1.00 84.25 183 ARG A N 1
ATOM 1424 C CA . ARG A 1 183 ? -37.479 -1.308 46.347 1.00 84.25 183 ARG A CA 1
ATOM 1425 C C . ARG A 1 183 ? -37.131 -0.108 47.220 1.00 84.25 183 ARG A C 1
ATOM 1427 O O . ARG A 1 183 ? -37.615 -0.049 48.348 1.00 84.25 183 ARG A O 1
ATOM 1434 N N . ILE A 1 184 ? -36.319 0.825 46.719 1.00 86.69 184 ILE A N 1
ATOM 1435 C CA . ILE A 1 184 ? -35.969 2.059 47.438 1.00 86.69 184 ILE A CA 1
ATOM 1436 C C . ILE A 1 184 ? -37.234 2.876 47.695 1.00 86.69 184 ILE A C 1
ATOM 1438 O O . ILE A 1 184 ? -37.501 3.230 48.839 1.00 86.69 184 ILE A O 1
ATOM 1442 N N . GLN A 1 185 ? -38.059 3.083 46.668 1.00 87.69 185 GLN A N 1
ATOM 1443 C CA . GLN A 1 185 ? -39.289 3.860 46.793 1.00 87.69 185 GLN A CA 1
ATOM 1444 C C . GLN A 1 185 ? -40.251 3.250 47.822 1.00 87.69 185 GLN A C 1
ATOM 1446 O O . GLN A 1 185 ? -40.826 3.969 48.638 1.00 87.69 185 GLN A O 1
ATOM 1451 N N . LYS A 1 186 ? -40.388 1.919 47.832 1.00 89.19 186 LYS A N 1
ATOM 1452 C CA . LYS A 1 186 ? -41.203 1.209 48.823 1.00 89.19 186 LYS A CA 1
ATOM 1453 C C . LYS A 1 186 ? -40.659 1.376 50.246 1.00 89.19 186 LYS A C 1
ATOM 1455 O O . LYS A 1 186 ? -41.427 1.660 51.158 1.00 89.19 186 LYS A O 1
ATOM 1460 N N . LEU A 1 187 ? -39.344 1.241 50.430 1.00 89.75 187 LEU A N 1
ATOM 1461 C CA . LEU A 1 187 ? -38.689 1.427 51.729 1.00 89.75 187 LEU A CA 1
ATOM 1462 C C . LEU A 1 187 ? -38.845 2.861 52.257 1.00 89.75 187 LEU A C 1
ATOM 1464 O O . LEU A 1 187 ? -39.129 3.042 53.437 1.00 89.75 187 LEU A O 1
ATOM 1468 N N . GLU A 1 188 ? -38.717 3.875 51.402 1.00 90.44 188 GLU A N 1
ATOM 1469 C CA . GLU A 1 188 ? -38.961 5.276 51.774 1.00 90.44 188 GLU A CA 1
ATOM 1470 C C . GLU A 1 188 ? -40.416 5.510 52.201 1.00 90.44 188 GLU A C 1
ATOM 1472 O O . GLU A 1 188 ? -40.685 6.221 53.173 1.00 90.44 188 GLU A O 1
ATOM 1477 N N . GLN A 1 189 ? -41.366 4.878 51.510 1.00 88.12 189 GLN A N 1
ATOM 1478 C CA . GLN A 1 189 ? -42.787 4.952 51.845 1.00 88.12 189 GLN A CA 1
ATOM 1479 C C . GLN A 1 189 ? -43.096 4.290 53.196 1.00 88.12 189 GLN A C 1
ATOM 1481 O O . GLN A 1 189 ? -43.865 4.839 53.991 1.00 88.12 189 GLN A O 1
ATOM 1486 N N . ASP A 1 190 ? -42.460 3.153 53.483 1.00 88.25 190 ASP A N 1
ATOM 1487 C CA . ASP A 1 190 ? -42.571 2.454 54.765 1.00 88.25 190 ASP A CA 1
ATOM 1488 C C . ASP A 1 190 ? -41.965 3.282 55.912 1.00 88.25 190 ASP A C 1
ATOM 1490 O O . ASP A 1 190 ? -42.569 3.380 56.983 1.00 88.25 190 ASP A O 1
ATOM 1494 N N . ILE A 1 191 ? -40.811 3.929 55.693 1.00 89.81 191 ILE A N 1
ATOM 1495 C CA . ILE A 1 191 ? -40.191 4.842 56.672 1.00 89.81 191 ILE A CA 1
ATOM 1496 C C . ILE A 1 191 ? -41.144 5.996 56.991 1.00 89.81 191 ILE A C 1
ATOM 1498 O O . ILE A 1 191 ? -41.467 6.220 58.157 1.00 89.81 191 ILE A O 1
ATOM 1502 N N . LYS A 1 192 ? -41.673 6.671 55.965 1.00 88.06 192 LYS A N 1
ATOM 1503 C CA . LYS A 1 192 ? -42.609 7.791 56.138 1.00 88.06 192 LYS A CA 1
ATOM 1504 C C . LYS A 1 192 ? -43.892 7.376 56.862 1.00 88.06 192 LYS A C 1
ATOM 1506 O O . LYS A 1 192 ? -44.431 8.137 57.666 1.00 88.06 192 LYS A O 1
ATOM 1511 N N . SER A 1 193 ? -44.381 6.168 56.590 1.00 82.12 193 SER A N 1
ATOM 1512 C CA . SER A 1 193 ? -45.554 5.618 57.271 1.00 82.12 193 SER A CA 1
ATOM 1513 C C . SER A 1 193 ? -45.274 5.416 58.763 1.00 82.12 193 SER A C 1
ATOM 1515 O O . SER A 1 193 ? -46.053 5.884 59.590 1.00 82.12 193 SER A O 1
ATOM 1517 N N . LYS A 1 194 ? -44.119 4.845 59.125 1.00 83.31 194 LYS A N 1
ATOM 1518 C CA . LYS A 1 194 ? -43.710 4.676 60.531 1.00 83.31 194 LYS A CA 1
ATOM 1519 C C . LYS A 1 194 ? -43.477 6.000 61.262 1.00 83.31 194 LYS A C 1
ATOM 1521 O O . LYS A 1 194 ? -43.893 6.141 62.408 1.00 83.31 194 LYS A O 1
ATOM 1526 N N . GLU A 1 195 ? -42.888 6.997 60.606 1.00 80.38 195 GLU A N 1
ATOM 1527 C CA . GLU A 1 195 ? -42.757 8.350 61.173 1.00 80.38 195 GLU A CA 1
ATOM 1528 C C . GLU A 1 195 ? -44.131 8.989 61.446 1.00 80.38 195 GLU A C 1
ATOM 1530 O O . GLU A 1 195 ? -44.342 9.662 62.463 1.00 80.38 195 GLU A O 1
ATOM 1535 N N . SER A 1 196 ? -45.103 8.756 60.557 1.00 77.94 196 SER A N 1
ATOM 1536 C CA . SER A 1 196 ? -46.474 9.231 60.751 1.00 77.94 196 SER A CA 1
ATOM 1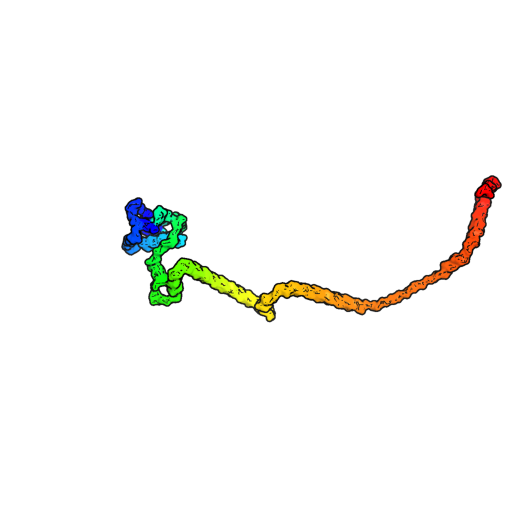537 C C . SER A 1 196 ? -47.187 8.502 61.895 1.00 77.94 196 SER A C 1
ATOM 1539 O O . SER A 1 196 ? -47.891 9.147 62.671 1.00 77.94 196 SER A O 1
ATOM 1541 N N . GLU A 1 197 ? -46.944 7.201 62.078 1.00 76.06 197 GLU A N 1
ATOM 1542 C CA . GLU A 1 197 ? -47.453 6.426 63.215 1.00 76.06 197 GLU A CA 1
ATOM 1543 C C . GLU A 1 197 ? -46.890 6.934 64.547 1.00 76.06 197 GLU A C 1
ATOM 1545 O O . GLU A 1 197 ? -47.655 7.135 65.490 1.00 76.06 197 GLU A O 1
ATOM 1550 N N . GLU A 1 198 ? -45.587 7.226 64.626 1.00 72.75 198 GLU A N 1
ATOM 1551 C CA . GLU A 1 198 ? -44.992 7.851 65.816 1.00 72.75 198 GLU A CA 1
ATOM 1552 C C . GLU A 1 198 ? -45.612 9.220 66.120 1.00 72.75 198 GLU A C 1
ATOM 1554 O O . GLU A 1 198 ? -45.816 9.582 67.282 1.00 72.75 198 GLU A O 1
ATOM 1559 N N . THR A 1 199 ? -45.935 9.992 65.081 1.00 72.12 199 THR A N 1
ATOM 1560 C CA . THR A 1 199 ? -46.590 11.298 65.225 1.00 72.12 199 THR A CA 1
ATOM 1561 C C . THR A 1 199 ? -48.018 11.143 65.749 1.00 72.12 199 THR A C 1
ATOM 1563 O O . THR A 1 199 ? -48.422 11.872 66.655 1.00 72.12 199 THR A O 1
ATOM 1566 N N . VAL A 1 200 ? -48.769 10.160 65.242 1.00 71.44 200 VAL A N 1
ATOM 1567 C CA . VAL A 1 200 ? -50.133 9.850 65.698 1.00 71.44 200 VAL A CA 1
ATOM 1568 C C . VAL A 1 200 ? -50.140 9.309 67.127 1.00 71.44 200 VAL A C 1
ATOM 1570 O O . VAL A 1 200 ? -50.990 9.717 67.911 1.00 71.44 200 VAL A O 1
ATOM 1573 N N . GLN A 1 201 ? -49.175 8.475 67.520 1.00 66.56 201 GLN A N 1
ATOM 1574 C CA . GLN A 1 201 ? -49.053 8.005 68.908 1.00 66.56 201 GLN A CA 1
ATOM 1575 C C . GLN A 1 201 ? -48.737 9.136 69.899 1.00 66.56 201 GLN A C 1
ATOM 1577 O O . GLN A 1 201 ? -49.131 9.063 71.063 1.00 66.56 201 GLN A O 1
ATOM 1582 N N . LYS A 1 202 ? -48.050 10.198 69.455 1.00 74.75 202 LYS A N 1
ATOM 1583 C CA . LYS A 1 202 ? -47.802 11.405 70.263 1.00 74.75 202 LYS A CA 1
ATOM 1584 C C . LYS A 1 202 ? -49.022 12.327 70.363 1.00 74.75 202 LYS A C 1
ATOM 1586 O O . LYS A 1 202 ? -49.066 13.161 71.269 1.00 74.75 202 LYS A O 1
ATOM 1591 N N . LEU A 1 203 ? -50.006 12.206 69.468 1.00 69.00 203 LEU A N 1
ATOM 1592 C CA . LEU A 1 203 ? -51.265 12.941 69.577 1.00 69.00 203 LEU A CA 1
ATOM 1593 C C . LEU A 1 203 ? -52.100 12.309 70.700 1.00 69.00 203 LEU A C 1
ATOM 1595 O O . LEU A 1 203 ? -52.546 11.169 70.609 1.00 69.00 203 LEU A O 1
ATOM 1599 N N . GLY A 1 204 ? -52.276 13.049 71.797 1.00 68.56 204 GLY A N 1
ATOM 1600 C CA . GLY A 1 204 ? -53.027 12.577 72.961 1.00 68.56 204 GLY A CA 1
ATOM 1601 C C . GLY A 1 204 ? -54.478 12.203 72.635 1.00 68.56 204 GLY A C 1
ATOM 1602 O O . GLY A 1 204 ? -55.059 12.689 71.664 1.00 68.56 204 GLY A O 1
ATOM 1603 N N . TYR A 1 205 ? -55.070 11.350 73.479 1.00 68.44 205 TYR A N 1
ATOM 1604 C CA . TYR A 1 205 ? -56.432 10.844 73.293 1.00 68.44 205 TYR A CA 1
ATOM 1605 C C . TYR A 1 205 ? -57.454 11.973 73.063 1.00 68.44 205 TYR A C 1
ATOM 1607 O O . TYR A 1 205 ? -57.378 13.012 73.734 1.00 68.44 205 TYR A O 1
ATOM 1615 N N . PRO A 1 206 ? -58.445 11.771 72.171 1.00 64.25 206 PRO A N 1
ATOM 1616 C CA . PRO A 1 206 ? -59.493 12.752 71.925 1.00 64.25 206 PRO A CA 1
ATOM 1617 C C . PRO A 1 206 ? -60.202 13.111 73.234 1.00 64.25 206 PRO A C 1
ATOM 1619 O O . PRO A 1 206 ? -60.768 12.248 73.906 1.00 64.25 206 PRO A O 1
ATOM 1622 N N . ARG A 1 207 ? -60.181 14.392 73.616 1.00 63.75 207 ARG A N 1
ATOM 1623 C CA . ARG A 1 207 ? -60.969 14.867 74.758 1.00 63.75 207 ARG A CA 1
ATOM 1624 C C . ARG A 1 207 ? -62.440 14.904 74.353 1.00 63.75 207 ARG A C 1
ATOM 1626 O O . ARG A 1 207 ? -62.800 15.608 73.413 1.00 63.75 207 ARG A O 1
ATOM 1633 N N . LEU A 1 208 ? -63.285 14.176 75.081 1.00 59.53 208 LEU A N 1
ATOM 1634 C CA . LEU A 1 208 ? -64.739 14.305 74.982 1.00 59.53 208 LEU A CA 1
ATOM 1635 C C . LEU A 1 208 ? -65.133 15.744 75.339 1.00 59.53 208 LEU A C 1
ATOM 1637 O O . LEU A 1 208 ? -64.981 16.171 76.483 1.00 59.53 208 LEU A O 1
ATOM 1641 N N . MET A 1 209 ? -65.619 16.500 74.355 1.00 60.69 209 MET A N 1
ATOM 1642 C CA . MET A 1 209 ? -66.231 17.801 74.614 1.00 60.69 209 MET A CA 1
ATOM 1643 C C . MET A 1 209 ? -67.598 17.577 75.264 1.00 60.69 209 MET A C 1
ATOM 1645 O O . MET A 1 209 ? -68.444 16.877 74.708 1.00 60.69 209 MET A O 1
ATOM 1649 N N . ALA A 1 210 ? -67.816 18.160 76.444 1.00 66.62 210 ALA A N 1
ATOM 1650 C CA . ALA A 1 210 ? -69.129 18.162 77.074 1.00 66.62 210 ALA A CA 1
ATOM 1651 C C . ALA A 1 210 ? -70.100 19.003 76.230 1.00 66.62 210 ALA A C 1
ATOM 1653 O O . ALA A 1 210 ? -69.770 20.120 75.828 1.00 66.62 210 ALA A O 1
ATOM 1654 N N . ALA A 1 211 ? -71.287 18.459 75.949 1.00 59.50 211 ALA A N 1
ATOM 1655 C CA . ALA A 1 211 ? -72.320 19.182 75.218 1.00 59.50 211 ALA A CA 1
ATOM 1656 C C . ALA A 1 211 ? -72.745 20.439 76.006 1.00 59.50 211 ALA A C 1
ATOM 1658 O O . ALA A 1 211 ? -72.952 20.343 77.220 1.00 59.50 211 ALA A O 1
ATOM 1659 N N . PRO A 1 212 ? -72.885 21.609 75.355 1.00 65.88 212 PRO A N 1
ATOM 1660 C CA . PRO A 1 212 ? -73.374 22.808 76.024 1.00 65.88 212 PRO A CA 1
ATOM 1661 C C . PRO A 1 212 ? -74.802 22.570 76.530 1.00 65.88 212 PRO A C 1
ATOM 1663 O O . PRO A 1 212 ? -75.651 22.055 75.799 1.00 65.88 212 PRO A O 1
ATOM 1666 N N . SER A 1 213 ? -75.073 22.919 77.789 1.00 69.81 213 SER A N 1
ATOM 1667 C CA . SER A 1 213 ? -76.424 22.838 78.340 1.00 69.81 213 SER A CA 1
ATOM 1668 C C . SER A 1 213 ? -77.284 23.958 77.751 1.00 69.81 213 SER A C 1
ATOM 1670 O O . SER A 1 213 ? -76.946 25.137 77.829 1.00 69.81 213 SER A O 1
ATOM 1672 N N . PHE A 1 214 ? -78.411 23.590 77.145 1.00 65.94 214 PHE A N 1
ATOM 1673 C CA . PHE A 1 214 ? -79.400 24.547 76.656 1.00 65.94 214 PHE A CA 1
ATOM 1674 C C . PHE A 1 214 ? -80.483 24.738 77.720 1.00 65.94 214 PHE A C 1
ATOM 1676 O O . PHE A 1 214 ? -81.220 23.801 78.032 1.00 65.94 214 PHE A O 1
ATOM 1683 N N . ASP A 1 215 ? -80.593 25.946 78.274 1.00 71.56 215 ASP A N 1
ATOM 1684 C CA . ASP A 1 215 ? -81.695 26.302 79.169 1.00 71.56 215 ASP A CA 1
ATOM 1685 C C . ASP A 1 215 ? -82.942 26.679 78.351 1.00 71.56 215 ASP A C 1
ATOM 1687 O O . ASP A 1 215 ? -83.042 27.750 77.754 1.00 71.56 215 ASP A O 1
ATOM 1691 N N . LEU A 1 216 ? -83.905 25.757 78.303 1.00 67.88 216 LEU A N 1
ATOM 1692 C CA . LEU A 1 216 ? -85.166 25.894 77.563 1.00 67.88 216 LEU A CA 1
ATOM 1693 C C . LEU A 1 216 ? -86.294 26.530 78.400 1.00 67.88 216 LEU A C 1
ATOM 1695 O O . LEU A 1 216 ? -87.458 26.511 77.984 1.00 67.88 216 LEU A O 1
ATOM 1699 N N . SER A 1 217 ? -85.989 27.080 79.579 1.00 68.88 217 SER A N 1
ATOM 1700 C CA . SER A 1 217 ? -86.975 27.696 80.475 1.00 68.88 217 SER A CA 1
ATOM 1701 C C . SER A 1 217 ? -87.708 28.882 79.826 1.00 68.88 217 SER A C 1
ATOM 1703 O O . SER A 1 217 ? -88.940 28.945 79.875 1.00 68.88 217 SER A O 1
ATOM 1705 N N . GLY A 1 218 ? -86.993 29.753 79.105 1.00 65.06 218 GLY A N 1
ATOM 1706 C CA . GLY A 1 218 ? -87.582 30.885 78.374 1.00 65.06 218 GLY A CA 1
ATOM 1707 C C . GLY A 1 218 ? -88.516 30.467 77.229 1.00 65.06 218 GLY A C 1
ATOM 1708 O O . GLY A 1 218 ? -89.592 31.043 77.056 1.00 65.06 218 GLY A O 1
ATOM 1709 N N . ALA A 1 219 ? -88.160 29.410 76.491 1.00 61.91 219 ALA A N 1
ATOM 1710 C CA . ALA A 1 219 ? -88.976 28.890 75.391 1.00 61.91 219 ALA A CA 1
ATOM 1711 C C . ALA A 1 219 ? -90.288 28.255 75.892 1.00 61.91 219 ALA A C 1
ATOM 1713 O O . ALA A 1 219 ? -91.346 28.448 75.290 1.00 61.91 219 ALA A O 1
ATOM 1714 N N . LYS A 1 220 ? -90.254 27.561 77.039 1.00 65.00 220 LYS A N 1
ATOM 1715 C CA . LYS A 1 220 ? -91.459 27.002 77.678 1.00 65.00 220 LYS A CA 1
ATOM 1716 C C . LYS A 1 220 ? -92.388 28.080 78.249 1.00 65.00 220 LYS A C 1
ATOM 1718 O O . LYS A 1 220 ? -93.605 27.905 78.191 1.00 65.00 220 LYS A O 1
ATOM 1723 N N . ALA A 1 221 ? -91.852 29.196 78.749 1.00 66.44 221 ALA A N 1
ATOM 1724 C CA . ALA A 1 221 ? -92.650 30.321 79.250 1.00 66.44 221 ALA A CA 1
ATOM 1725 C C . ALA A 1 221 ? -93.384 31.083 78.127 1.00 66.44 221 ALA A C 1
ATOM 1727 O O . ALA A 1 221 ? -94.516 31.529 78.311 1.00 66.44 221 ALA A O 1
ATOM 1728 N N . LEU A 1 222 ? -92.772 31.199 76.944 1.00 63.53 222 LEU A N 1
ATOM 1729 C CA . LEU A 1 222 ? -93.414 31.793 75.766 1.00 63.53 222 LEU A CA 1
ATOM 1730 C C . LEU A 1 222 ? -94.483 30.878 75.155 1.00 63.53 222 LEU A C 1
ATOM 1732 O O . LEU A 1 222 ? -95.558 31.356 74.804 1.00 63.53 222 LEU A O 1
ATOM 1736 N N . ALA A 1 223 ? -94.233 29.568 75.093 1.00 63.06 223 ALA A N 1
ATOM 1737 C CA . ALA A 1 223 ? -95.178 28.600 74.532 1.00 63.06 223 ALA A CA 1
ATOM 1738 C C . ALA A 1 223 ? -96.433 28.361 75.401 1.00 63.06 223 ALA A C 1
ATOM 1740 O O . ALA A 1 223 ? -97.436 27.851 74.907 1.00 63.06 223 ALA A O 1
ATOM 1741 N N . SER A 1 224 ? -96.400 28.722 76.690 1.00 63.34 224 SER A N 1
ATOM 1742 C CA . SER A 1 224 ? -97.514 28.528 77.636 1.00 63.34 224 SER A CA 1
ATOM 1743 C C . SER A 1 224 ? -98.473 29.724 77.738 1.00 63.34 224 SER A C 1
ATOM 1745 O O . SER A 1 224 ? -99.536 29.609 78.356 1.00 63.34 224 SER A O 1
ATOM 1747 N N . LYS A 1 225 ? -98.176 30.856 77.084 1.00 65.00 225 LYS A N 1
ATOM 1748 C CA . LYS A 1 225 ? -99.136 31.960 76.941 1.00 65.00 225 LYS A CA 1
ATOM 1749 C C . LYS A 1 225 ? -100.175 31.605 75.871 1.00 65.00 225 LYS A C 1
ATOM 1751 O O . LYS A 1 225 ? -99.873 31.572 74.683 1.00 65.00 225 LYS A O 1
ATOM 1756 N N . LYS A 1 226 ? -101.422 31.352 76.289 1.00 58.22 226 LYS A N 1
ATOM 1757 C CA . LYS A 1 226 ? -102.560 31.143 75.375 1.00 58.22 226 LYS A CA 1
ATOM 1758 C C . LYS A 1 226 ? -102.763 32.384 74.491 1.00 58.22 226 LYS A C 1
ATOM 1760 O O . LYS A 1 226 ? -102.988 33.476 75.008 1.00 58.22 226 LYS A O 1
ATOM 1765 N N . LEU A 1 227 ? -102.751 32.181 73.169 1.00 58.38 227 LEU A N 1
ATOM 1766 C CA . LEU A 1 227 ? -102.863 33.207 72.115 1.00 58.38 227 LEU A CA 1
ATOM 1767 C C . LEU A 1 227 ? -104.073 34.154 72.275 1.00 58.38 227 LEU A C 1
ATOM 1769 O O . LEU A 1 227 ? -104.036 35.297 71.832 1.00 58.38 227 LEU A O 1
ATOM 1773 N N . VAL A 1 228 ? -105.130 33.688 72.945 1.00 57.69 228 VAL A N 1
ATOM 1774 C CA . VAL A 1 228 ? -106.398 3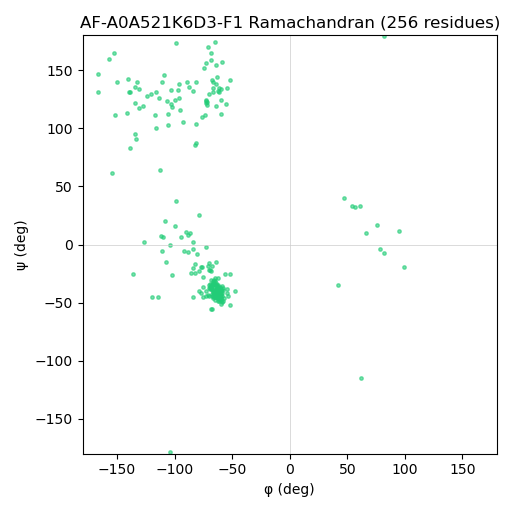4.411 73.131 1.00 57.69 228 VAL A CA 1
ATOM 1775 C C . VAL A 1 228 ? -106.237 35.668 74.002 1.00 57.69 228 VAL A C 1
ATOM 1777 O O . VAL A 1 228 ? -106.867 36.682 73.726 1.00 57.69 228 VAL A O 1
ATOM 1780 N N . ALA A 1 229 ? -105.334 35.663 74.991 1.00 58.28 229 ALA A N 1
ATOM 1781 C CA . ALA A 1 229 ? -105.126 36.821 75.873 1.00 58.28 229 ALA A CA 1
ATOM 1782 C C . ALA A 1 229 ? -104.321 37.960 75.214 1.00 58.28 229 ALA A C 1
ATOM 1784 O O . ALA A 1 229 ? -104.371 39.101 75.668 1.00 58.28 229 ALA A O 1
ATOM 1785 N N . VAL A 1 230 ? -103.580 37.662 74.141 1.00 59.66 230 VAL A N 1
ATOM 1786 C CA . VAL A 1 230 ? -102.788 38.660 73.400 1.00 59.66 230 VAL A CA 1
ATOM 1787 C C . VAL A 1 230 ? -103.669 39.427 72.403 1.00 59.66 230 VAL A C 1
ATOM 1789 O O . VAL A 1 230 ? -103.377 40.577 72.088 1.00 59.66 230 VAL A O 1
ATOM 1792 N N . HIS A 1 231 ? -104.785 38.836 71.961 1.00 60.34 231 HIS A N 1
ATOM 1793 C CA . HIS A 1 231 ? -105.728 39.478 71.043 1.00 60.34 231 HIS A CA 1
ATOM 1794 C C . HIS A 1 231 ? -106.632 40.517 71.728 1.00 60.34 231 HIS A C 1
ATOM 1796 O O . HIS A 1 231 ? -106.771 41.611 71.196 1.00 60.34 231 HIS A O 1
ATOM 1802 N N . GLU A 1 232 ? -107.156 40.255 72.933 1.00 62.03 232 GLU A N 1
ATOM 1803 C CA . GLU A 1 232 ? -108.012 41.232 73.641 1.00 62.03 232 GLU A CA 1
ATOM 1804 C C . GLU A 1 232 ? -107.269 42.517 74.044 1.00 62.03 232 GLU A C 1
ATOM 1806 O O . GLU A 1 232 ? -107.848 43.605 74.056 1.00 62.03 232 GLU A O 1
ATOM 1811 N N . ALA A 1 233 ? -105.983 42.402 74.393 1.00 65.12 233 ALA A N 1
ATOM 1812 C CA . ALA A 1 233 ? -105.153 43.552 74.741 1.00 65.12 233 ALA A CA 1
ATOM 1813 C C . ALA A 1 233 ? -104.830 44.409 73.507 1.00 65.12 233 ALA A C 1
ATOM 1815 O O . ALA A 1 233 ? -104.957 45.630 73.566 1.00 65.12 233 ALA A O 1
ATOM 1816 N N . ALA A 1 234 ? -104.490 43.767 72.384 1.00 65.31 234 ALA A N 1
ATOM 1817 C CA . ALA A 1 234 ? -104.230 44.453 71.122 1.00 65.31 234 ALA A CA 1
ATOM 1818 C C . ALA A 1 234 ? -105.501 45.107 70.545 1.00 65.31 234 ALA A C 1
ATOM 1820 O O . ALA A 1 234 ? -105.453 46.237 70.066 1.00 65.31 234 ALA A O 1
ATOM 1821 N N . GLU A 1 235 ? -106.660 44.447 70.644 1.00 65.75 235 GLU A N 1
ATOM 1822 C CA . GLU A 1 235 ? -107.941 44.984 70.169 1.00 65.75 235 GLU A CA 1
ATOM 1823 C C . GLU A 1 235 ? -108.378 46.228 70.963 1.00 65.75 235 GLU A C 1
ATOM 1825 O O . GLU A 1 235 ? -108.833 47.212 70.374 1.00 65.75 235 GLU A O 1
ATOM 1830 N N . ARG A 1 236 ? -108.164 46.246 72.289 1.00 70.94 236 ARG A N 1
ATOM 1831 C CA . ARG A 1 236 ? -108.410 47.440 73.121 1.00 70.94 236 ARG A CA 1
ATOM 1832 C C . ARG A 1 236 ? -107.540 48.626 72.725 1.00 70.94 236 ARG A C 1
ATOM 1834 O O . ARG A 1 236 ? -108.032 49.753 72.716 1.00 70.94 236 ARG A O 1
ATOM 1841 N N . GLU A 1 237 ? -106.271 48.387 72.417 1.00 74.81 237 GLU A N 1
ATOM 1842 C CA . GLU A 1 237 ? -105.337 49.455 72.059 1.00 74.81 237 GLU A CA 1
ATOM 1843 C C . GLU A 1 237 ? -105.682 50.066 70.691 1.00 74.81 237 GLU A C 1
ATOM 1845 O O . GLU A 1 237 ? -105.682 51.289 70.534 1.00 74.81 237 GLU A O 1
ATOM 1850 N N . VAL A 1 238 ? -106.100 49.233 69.731 1.00 74.06 238 VAL A N 1
ATOM 1851 C CA . VAL A 1 238 ? -106.569 49.691 68.414 1.00 74.06 238 VAL A CA 1
ATOM 1852 C C . VAL A 1 238 ? -107.874 50.488 68.526 1.00 74.06 238 VAL A C 1
ATOM 1854 O O . VAL A 1 238 ? -107.981 51.563 67.935 1.00 74.06 238 VAL A O 1
ATOM 1857 N N . LEU A 1 239 ? -108.853 50.024 69.313 1.00 68.25 239 LEU A N 1
ATOM 1858 C CA . LEU A 1 239 ? -110.115 50.752 69.514 1.00 68.25 239 LEU A CA 1
ATOM 1859 C C . LEU A 1 239 ? -109.900 52.105 70.210 1.00 68.25 239 LEU A C 1
ATOM 1861 O O . LEU A 1 239 ? -110.476 53.106 69.785 1.00 68.25 239 LEU A O 1
ATOM 1865 N N . ALA A 1 240 ? -109.027 52.159 71.222 1.00 75.38 240 ALA A N 1
ATOM 1866 C CA . ALA A 1 240 ? -108.665 53.407 71.893 1.00 75.38 240 ALA A CA 1
ATOM 1867 C C . ALA A 1 240 ? -107.979 54.401 70.938 1.00 75.38 240 ALA A C 1
ATOM 1869 O O . ALA A 1 240 ? -108.230 55.605 71.005 1.00 75.38 240 ALA A O 1
ATOM 1870 N N . HIS A 1 241 ? -107.152 53.906 70.013 1.00 71.75 241 HIS A N 1
ATOM 1871 C CA . HIS A 1 241 ? -106.500 54.744 69.011 1.00 71.75 241 HIS A CA 1
ATOM 1872 C C . HIS A 1 241 ? -107.489 55.331 67.988 1.00 71.75 241 HIS A C 1
ATOM 1874 O O . HIS A 1 241 ? -107.338 56.489 67.591 1.00 71.75 241 HIS A O 1
ATOM 1880 N N . ILE A 1 242 ? -108.513 54.571 67.585 1.00 69.38 242 ILE A N 1
ATOM 1881 C CA . ILE A 1 242 ? -109.547 55.033 66.644 1.00 69.38 242 ILE A CA 1
ATOM 1882 C C . ILE A 1 242 ? -110.417 56.130 67.276 1.00 69.38 242 ILE A C 1
ATOM 1884 O O . ILE A 1 242 ? -110.641 57.163 66.642 1.00 69.38 242 ILE A O 1
ATOM 1888 N N . ASP A 1 243 ? -110.847 55.955 68.529 1.00 68.06 243 ASP A N 1
ATOM 1889 C CA . ASP A 1 243 ? -111.663 56.952 69.243 1.00 68.06 243 ASP A CA 1
ATOM 1890 C C . ASP A 1 243 ? -110.900 58.261 69.505 1.00 68.06 243 ASP A C 1
ATOM 1892 O O . ASP A 1 243 ? -111.495 59.340 69.519 1.00 68.06 243 ASP A O 1
ATOM 1896 N N . HIS A 1 244 ? -109.577 58.191 69.683 1.00 69.62 244 HIS A N 1
ATOM 1897 C CA . HIS A 1 244 ? -108.753 59.372 69.936 1.00 69.62 244 HIS A CA 1
ATOM 1898 C C . HIS A 1 244 ? -108.508 60.232 68.683 1.00 69.62 244 HIS A C 1
ATOM 1900 O O . HIS A 1 244 ? -108.322 61.443 68.805 1.00 69.62 244 HIS A O 1
ATOM 1906 N N . ASN A 1 245 ? -108.524 59.642 67.480 1.00 71.12 245 ASN A N 1
ATOM 1907 C CA . ASN A 1 245 ? -108.044 60.309 66.261 1.00 71.12 245 ASN A CA 1
ATOM 1908 C C . ASN A 1 245 ? -109.128 60.685 65.228 1.00 71.12 245 ASN A C 1
ATOM 1910 O O . ASN A 1 245 ? -108.811 61.385 64.267 1.00 71.12 245 ASN A O 1
ATOM 1914 N N . PHE A 1 246 ? -110.401 60.308 65.409 1.00 64.81 246 PHE A N 1
ATOM 1915 C CA . PHE A 1 246 ? -111.489 60.654 64.473 1.00 64.81 246 PHE A CA 1
ATOM 1916 C C . PHE A 1 246 ? -112.537 61.611 65.088 1.00 64.81 246 PHE A C 1
ATOM 1918 O O . PHE A 1 246 ? -113.112 61.326 66.135 1.00 64.81 246 PHE A O 1
ATOM 1925 N N . LYS A 1 247 ? -112.823 62.754 64.426 1.00 60.28 247 LYS A N 1
ATOM 1926 C CA . LYS A 1 247 ? -113.680 63.859 64.938 1.00 60.28 247 LYS A CA 1
ATOM 1927 C C . LYS A 1 247 ? -115.041 64.096 64.245 1.00 60.28 247 LYS A C 1
ATOM 1929 O O . LYS A 1 247 ? -115.725 65.037 64.630 1.00 60.28 247 LYS A O 1
ATOM 1934 N N . ASP A 1 248 ? -115.500 63.252 63.317 1.00 52.41 248 ASP A N 1
ATOM 1935 C CA . ASP A 1 248 ? -116.913 63.246 62.883 1.00 52.41 248 ASP A CA 1
ATOM 1936 C C . ASP A 1 248 ? -117.433 61.807 62.697 1.00 52.41 248 ASP A C 1
ATOM 1938 O O . ASP A 1 248 ? -116.780 60.943 62.112 1.00 52.41 248 ASP A O 1
ATOM 1942 N N . L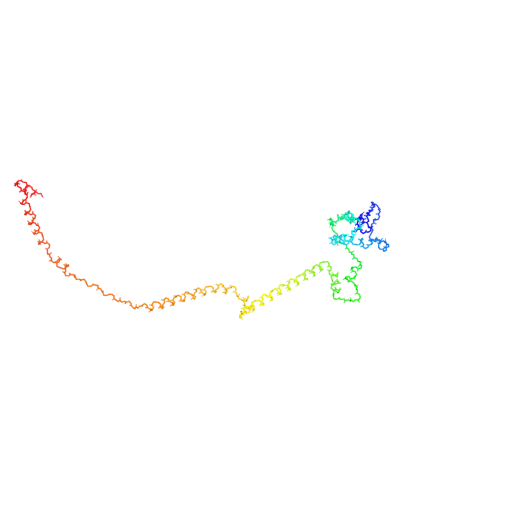YS A 1 249 ? -118.606 61.537 63.279 1.00 59.81 249 LYS A N 1
ATOM 1943 C CA . LYS A 1 249 ? -119.128 60.218 63.680 1.00 59.81 249 LYS A CA 1
ATOM 1944 C C . LYS A 1 249 ? -120.102 59.606 62.670 1.00 59.81 249 LYS A C 1
ATOM 1946 O O . LYS A 1 249 ? -121.077 58.960 63.055 1.00 59.81 249 LYS A O 1
ATOM 1951 N N . SER A 1 250 ? -119.863 59.778 61.375 1.00 55.44 250 SER A N 1
ATOM 1952 C CA . SER A 1 250 ? -120.826 59.354 60.344 1.00 55.44 250 SER A CA 1
ATOM 1953 C C . SER A 1 250 ? -120.271 58.429 59.251 1.00 55.44 250 SER A C 1
ATOM 1955 O O . SER A 1 250 ? -121.046 57.959 58.418 1.00 55.44 250 SER A O 1
ATOM 1957 N N . GLN A 1 251 ? -118.992 58.031 59.305 1.00 53.41 251 GLN A N 1
ATOM 1958 C CA . GLN A 1 251 ? -118.411 57.070 58.346 1.00 53.41 251 GLN A CA 1
ATOM 1959 C C . GLN A 1 251 ? -118.121 55.662 58.896 1.00 53.41 251 GLN A C 1
ATOM 1961 O O . GLN A 1 251 ? -118.046 54.720 58.116 1.00 53.41 251 GLN A O 1
ATOM 1966 N N . ALA A 1 252 ? -118.103 55.453 60.216 1.00 52.91 252 ALA A N 1
ATOM 1967 C CA . ALA A 1 252 ? -117.736 54.159 60.815 1.00 52.91 252 ALA A CA 1
ATOM 1968 C C . ALA A 1 252 ? -118.873 53.112 60.906 1.00 52.91 252 ALA A C 1
ATOM 1970 O O . ALA A 1 252 ? -118.676 52.027 61.448 1.00 52.91 252 ALA A O 1
ATOM 1971 N N . ARG A 1 253 ? -120.084 53.409 60.409 1.00 50.28 253 ARG A N 1
ATOM 1972 C CA . ARG A 1 253 ? -121.226 52.468 60.458 1.00 50.28 253 ARG A CA 1
ATOM 1973 C C . ARG A 1 253 ? -121.553 51.772 59.133 1.00 50.28 253 ARG A C 1
ATOM 1975 O O . ARG A 1 253 ? -122.480 50.966 59.127 1.00 50.28 253 ARG A O 1
ATOM 1982 N N . ARG A 1 254 ? -120.832 52.035 58.033 1.00 48.00 254 ARG A N 1
ATOM 1983 C CA . ARG A 1 254 ? -121.164 51.428 56.727 1.00 48.00 254 ARG A CA 1
ATOM 1984 C C . ARG A 1 254 ? -120.571 50.043 56.470 1.00 48.00 254 ARG A C 1
ATOM 1986 O O . ARG A 1 254 ? -121.238 49.270 55.798 1.00 48.00 254 ARG A O 1
ATOM 1993 N N . ASP A 1 255 ? -119.474 49.654 57.110 1.00 46.47 255 ASP A N 1
ATOM 1994 C CA . ASP A 1 255 ? -118.815 48.385 56.741 1.00 46.47 255 ASP A CA 1
ATOM 1995 C C . ASP A 1 255 ? -119.155 47.207 57.667 1.00 46.47 255 ASP A C 1
ATOM 1997 O O . ASP A 1 255 ? -118.511 46.166 57.641 1.00 46.47 255 ASP A O 1
ATOM 2001 N N . ARG A 1 256 ? -120.220 47.325 58.475 1.00 48.06 256 ARG A N 1
ATOM 2002 C CA . ARG A 1 256 ? -120.693 46.227 59.344 1.00 48.06 256 ARG A CA 1
ATOM 2003 C C . ARG A 1 256 ? -121.703 45.277 58.672 1.00 48.06 256 ARG A C 1
ATOM 2005 O O . ARG A 1 256 ? -122.278 44.437 59.360 1.00 48.06 256 ARG A O 1
ATOM 2012 N N . LYS A 1 257 ? -121.943 45.400 57.358 1.00 40.62 257 LYS A N 1
ATOM 2013 C CA . LYS A 1 257 ? -122.708 44.430 56.546 1.00 40.62 257 LYS A CA 1
ATOM 2014 C C . LYS A 1 257 ? -122.052 44.204 55.176 1.00 40.62 257 LYS A C 1
ATOM 2016 O O . LYS A 1 257 ? -122.469 44.793 54.183 1.00 40.62 257 LYS A O 1
ATOM 2021 N N . SER A 1 258 ? -121.055 43.326 55.160 1.00 33.41 258 SER A N 1
ATOM 2022 C CA . SER A 1 258 ? -120.658 42.450 54.048 1.00 33.41 258 SER A CA 1
ATOM 2023 C C . SER A 1 258 ? -119.737 41.386 54.627 1.00 33.41 258 SER A C 1
ATOM 2025 O O . SER A 1 258 ? -118.603 41.761 54.989 1.00 33.41 258 SER A O 1
#

Solvent-accessible surface area (backbone atoms only — not comparable to full-atom values): 15492 Å² total; per-residue (Å²): 101,71,35,33,70,44,32,35,23,23,42,51,76,30,63,74,44,67,49,57,97,90,50,79,71,44,55,102,80,68,88,87,84,75,67,89,91,66,35,66,70,57,52,52,32,47,56,48,19,38,27,70,63,37,48,62,56,45,59,79,31,46,22,87,91,55,84,67,67,35,36,38,28,39,29,40,76,89,40,80,29,44,31,76,56,69,49,58,80,53,60,46,67,91,61,86,75,90,47,71,71,47,39,54,57,43,75,58,62,104,62,91,48,73,66,38,58,56,38,38,49,32,63,76,59,32,72,69,44,40,52,51,52,51,51,51,52,52,48,52,53,51,50,52,53,51,51,51,52,50,53,52,51,51,55,52,51,58,70,70,68,59,91,69,54,69,69,62,59,72,64,56,54,75,69,57,65,63,49,49,56,59,52,52,54,51,51,54,51,53,51,53,49,51,56,50,50,56,52,54,71,68,53,72,80,86,78,84,77,80,79,83,84,78,84,57,65,67,61,55,58,60,71,66,57,64,71,70,68,58,50,60,56,53,51,51,54,53,53,55,52,51,66,73,72,60,91,74,95,79,71,88,75,68,78,85,78,127